Protein AF-A0A8S0YT46-F1 (afdb_monomer_lite)

Secondary structure (DSSP, 8-state):
-HHHHHHHHHHHHGGGS--S-PPPPP-HHHHHHHHHHHHHHHHHHTGGGTT-PPPTT-HHHHHHHHHHHHHHHHHHHHH-SS---HHHHHHHHHHHHHHHHHH-HHHHHHHHHHHHHHHHHHHHHHHHHHHHHHHH---HHHHHHHHHHHHHH-HHHHHHHHHHHHHHHHHHHHHHHHHHHHHHHHHHT-HHHHHHH-HHHHHHHHHHHHHHHHHH-GGGG--

Foldseek 3Di:
DVVVVVVVVVVVVVVPPDPPPDDQFFQLLLLLVLLVVLLVLCVVQQLVCAVNNDDPLALSLLLLLLVQLLQVLLLVLLLDQDPDDLVVSLVVCNVPRNVCSVVCSNVSNVVSVVVNVLLCVLQVVSSVLLVVQCVVPVDSRVSSVVSRVVCVVCVVPHVLSSVLSSLSSQLSVLCVVCSVVSSVCSNVVVSSVCSVVVSVVSVSNSNSSSVSSCSSCVVSNPD

Structure (mmCIF, N/CA/C/O backbone):
data_AF-A0A8S0YT46-F1
#
_entry.id   AF-A0A8S0YT46-F1
#
loop_
_atom_site.group_PDB
_atom_site.id
_atom_site.type_symbol
_atom_site.label_atom_id
_atom_site.label_alt_id
_atom_site.label_comp_id
_atom_site.label_asym_id
_atom_site.label_entity_id
_atom_site.label_seq_id
_atom_site.pdbx_PDB_ins_code
_atom_site.Cartn_x
_atom_site.Cartn_y
_atom_site.Cartn_z
_atom_site.occupancy
_atom_site.B_iso_or_equiv
_atom_site.auth_seq_id
_atom_site.auth_comp_id
_atom_site.auth_asym_id
_atom_site.auth_atom_id
_atom_site.pdbx_PDB_model_num
ATOM 1 N N . MET A 1 1 ? 31.997 -13.126 -30.511 1.00 48.00 1 MET A N 1
ATOM 2 C CA . MET A 1 1 ? 32.376 -12.543 -29.201 1.00 48.00 1 MET A CA 1
ATOM 3 C C . MET A 1 1 ? 32.977 -11.144 -29.315 1.00 48.00 1 MET A C 1
ATOM 5 O O . MET A 1 1 ? 32.482 -10.256 -28.642 1.00 48.00 1 MET A O 1
ATOM 9 N N . ILE A 1 2 ? 33.958 -10.904 -30.194 1.00 44.91 2 ILE A N 1
ATOM 10 C CA . ILE A 1 2 ? 34.603 -9.581 -30.362 1.00 44.91 2 ILE A CA 1
ATOM 11 C C . ILE A 1 2 ? 33.617 -8.489 -30.844 1.00 44.91 2 ILE A C 1
ATOM 13 O O . ILE A 1 2 ? 33.681 -7.354 -30.387 1.00 44.91 2 ILE A O 1
ATOM 17 N N . LEU A 1 3 ? 32.630 -8.850 -31.673 1.00 35.16 3 LEU A N 1
ATOM 18 C CA . LEU A 1 3 ? 31.614 -7.918 -32.189 1.00 35.16 3 LEU A CA 1
ATOM 19 C C . LEU A 1 3 ? 30.642 -7.383 -31.109 1.00 35.16 3 LEU A C 1
ATOM 21 O O . LEU A 1 3 ? 30.199 -6.244 -31.192 1.00 35.16 3 LEU A O 1
ATOM 25 N N . LEU A 1 4 ? 30.342 -8.185 -30.077 1.00 43.22 4 LEU A N 1
ATOM 26 C CA . LEU A 1 4 ? 29.455 -7.806 -28.961 1.00 43.22 4 LEU A CA 1
ATOM 27 C C . LEU A 1 4 ? 30.142 -6.840 -27.983 1.00 43.22 4 LEU A C 1
ATOM 29 O O . LEU A 1 4 ? 29.508 -5.923 -27.472 1.00 43.22 4 LEU A O 1
ATOM 33 N N . LEU A 1 5 ? 31.453 -7.001 -27.785 1.00 41.44 5 LEU A N 1
ATOM 34 C CA . LEU A 1 5 ? 32.278 -6.081 -26.995 1.00 41.44 5 LEU A CA 1
ATOM 35 C C . LEU A 1 5 ? 32.447 -4.719 -27.689 1.00 41.44 5 LEU A C 1
ATOM 37 O O . LEU A 1 5 ? 32.401 -3.688 -27.027 1.00 41.44 5 LEU A O 1
ATOM 41 N N . LEU A 1 6 ? 32.566 -4.696 -29.019 1.00 38.50 6 LEU A N 1
ATOM 42 C CA . LEU A 1 6 ? 32.641 -3.453 -29.801 1.00 38.50 6 LEU A CA 1
ATOM 43 C C . LEU A 1 6 ? 31.322 -2.659 -29.805 1.00 38.50 6 LEU A C 1
ATOM 45 O O . LEU A 1 6 ? 31.350 -1.429 -29.765 1.00 38.50 6 LEU A O 1
ATOM 49 N N . LEU A 1 7 ? 30.173 -3.342 -29.779 1.00 45.59 7 LEU A N 1
ATOM 50 C CA . LEU A 1 7 ? 28.857 -2.713 -29.599 1.00 45.59 7 LEU A CA 1
ATOM 51 C C . LEU A 1 7 ? 28.685 -2.119 -28.190 1.00 45.59 7 LEU A C 1
ATOM 53 O O . LEU A 1 7 ? 28.192 -1.003 -28.056 1.00 45.59 7 LEU A O 1
ATOM 57 N N . ALA A 1 8 ? 29.164 -2.807 -27.148 1.00 50.47 8 ALA A N 1
ATOM 58 C CA . ALA A 1 8 ? 29.135 -2.287 -25.779 1.00 50.47 8 ALA A CA 1
ATOM 59 C C . ALA A 1 8 ? 30.025 -1.039 -25.599 1.00 50.47 8 ALA A C 1
ATOM 61 O O . ALA A 1 8 ? 29.621 -0.077 -24.951 1.00 50.47 8 ALA A O 1
ATOM 62 N N . VAL A 1 9 ? 31.210 -1.010 -26.223 1.00 50.75 9 VAL A N 1
ATOM 63 C CA . VAL A 1 9 ? 32.144 0.129 -26.130 1.00 50.75 9 VAL A CA 1
ATOM 64 C C . VAL A 1 9 ? 31.661 1.345 -26.932 1.00 50.75 9 VAL A C 1
ATOM 66 O O . VAL A 1 9 ? 31.846 2.479 -26.497 1.00 50.75 9 VAL A O 1
ATOM 69 N N . THR A 1 10 ? 30.992 1.143 -28.070 1.00 50.84 10 THR A N 1
ATOM 70 C CA . THR A 1 10 ? 30.434 2.254 -28.868 1.00 50.84 10 THR A CA 1
ATOM 71 C C . THR A 1 10 ? 29.167 2.858 -28.251 1.00 50.84 10 THR A C 1
ATOM 73 O O . THR A 1 10 ? 28.975 4.071 -28.346 1.00 50.84 10 THR A O 1
ATOM 76 N N . LEU A 1 11 ? 28.357 2.063 -27.538 1.00 49.75 11 LEU A N 1
ATOM 77 C CA . LEU A 1 11 ? 27.256 2.569 -26.704 1.00 49.75 11 LEU A CA 1
ATOM 78 C C . LEU A 1 11 ? 27.765 3.416 -25.523 1.00 49.75 11 LEU A C 1
ATOM 80 O O . LEU A 1 11 ? 27.167 4.443 -25.212 1.00 49.75 11 LEU A O 1
ATOM 84 N N . LEU A 1 12 ? 28.900 3.043 -24.919 1.00 50.12 12 LEU A N 1
ATOM 85 C CA . LEU A 1 12 ? 29.535 3.803 -23.832 1.00 50.12 12 LEU A CA 1
ATOM 86 C C . LEU A 1 12 ? 30.221 5.095 -24.315 1.00 50.12 12 LEU A C 1
ATOM 88 O O . LEU A 1 12 ? 30.178 6.108 -23.621 1.00 50.12 12 LEU A O 1
ATOM 92 N N . ALA A 1 13 ? 30.824 5.100 -25.509 1.00 47.41 13 ALA A N 1
ATOM 93 C CA . ALA A 1 13 ? 31.531 6.273 -26.038 1.00 47.41 13 ALA A CA 1
ATOM 94 C C . ALA A 1 13 ? 30.578 7.414 -26.453 1.00 47.41 13 ALA A C 1
ATOM 96 O O . ALA A 1 13 ? 30.862 8.586 -26.193 1.00 47.41 13 ALA A O 1
ATOM 97 N N . ASN A 1 14 ? 29.408 7.084 -27.010 1.00 44.72 14 ASN A N 1
ATOM 98 C CA . ASN A 1 14 ? 28.396 8.077 -27.394 1.00 44.72 14 ASN A CA 1
ATOM 99 C C . ASN A 1 14 ? 27.624 8.679 -26.202 1.00 44.72 14 ASN A C 1
ATOM 101 O O . ASN A 1 14 ? 26.894 9.649 -26.384 1.00 44.72 14 ASN A O 1
ATOM 105 N N . ALA A 1 15 ? 27.815 8.169 -24.979 1.00 45.88 15 ALA A N 1
ATOM 106 C CA . ALA A 1 15 ? 27.210 8.729 -23.768 1.00 45.88 15 ALA A CA 1
ATOM 107 C C . ALA A 1 15 ? 27.922 10.000 -23.249 1.00 45.88 15 ALA A C 1
ATOM 109 O O . ALA A 1 15 ? 27.411 10.676 -22.359 1.00 45.88 15 ALA A O 1
ATOM 110 N N . SER A 1 16 ? 29.094 10.351 -23.798 1.00 45.38 16 SER A N 1
ATOM 111 C CA . SER A 1 16 ? 29.938 11.450 -23.292 1.00 45.38 16 SER A CA 1
ATOM 112 C C . SER A 1 16 ? 29.801 12.790 -24.033 1.00 45.38 16 SER A C 1
ATOM 114 O O . SER A 1 16 ? 30.351 13.794 -23.584 1.00 45.38 16 SER A O 1
ATOM 116 N N . ALA A 1 17 ? 29.021 12.854 -25.116 1.00 41.88 17 ALA A N 1
ATOM 117 C CA . ALA A 1 17 ? 28.774 14.081 -25.880 1.00 41.88 17 ALA A CA 1
ATOM 118 C C . ALA A 1 17 ? 27.276 14.424 -25.899 1.00 41.88 17 ALA A C 1
ATOM 120 O O . ALA A 1 17 ? 26.633 14.445 -26.942 1.00 41.88 17 ALA A O 1
ATOM 121 N N . GLY A 1 18 ? 26.702 14.656 -24.718 1.00 39.19 18 GLY A N 1
ATOM 122 C CA . GLY A 1 18 ? 25.284 14.990 -24.599 1.00 39.19 18 GLY A CA 1
ATOM 123 C C . GLY A 1 18 ? 24.775 14.959 -23.167 1.00 39.19 18 GLY A C 1
ATOM 124 O O . GLY A 1 18 ? 23.771 14.313 -22.890 1.00 39.19 18 GLY A O 1
ATOM 125 N N . VAL A 1 19 ? 25.445 15.657 -22.245 1.00 41.50 19 VAL A N 1
ATOM 126 C CA . VAL A 1 19 ? 24.927 15.869 -20.881 1.00 41.50 19 VAL A CA 1
ATOM 127 C C . VAL A 1 19 ? 23.815 16.928 -20.921 1.00 41.50 19 VAL A C 1
ATOM 129 O O . VAL A 1 19 ? 23.888 17.993 -20.316 1.00 41.50 19 VAL A O 1
ATOM 132 N N . THR A 1 20 ? 22.739 16.640 -21.648 1.00 41.53 20 THR A N 1
ATOM 133 C CA . THR A 1 20 ? 21.407 16.974 -21.143 1.00 41.53 20 THR A CA 1
ATOM 134 C C . THR A 1 20 ? 21.232 16.142 -19.884 1.00 41.53 20 THR A C 1
ATOM 136 O O . THR A 1 20 ? 21.492 14.945 -19.930 1.00 41.53 20 THR A O 1
ATOM 139 N N . ARG A 1 21 ? 20.856 16.760 -18.756 1.00 39.41 21 ARG A N 1
ATOM 140 C CA . ARG A 1 21 ? 20.549 16.055 -17.501 1.00 39.41 21 ARG A CA 1
ATOM 141 C C . ARG A 1 21 ? 19.605 14.888 -17.812 1.00 39.41 21 ARG A C 1
ATOM 143 O O . ARG A 1 21 ? 18.407 15.108 -17.973 1.00 39.41 21 ARG A O 1
ATOM 150 N N . LEU A 1 22 ? 20.150 13.679 -17.949 1.00 47.47 22 LEU A N 1
ATOM 151 C CA . LEU A 1 22 ? 19.366 12.463 -18.085 1.00 47.47 22 LEU A CA 1
ATOM 152 C C . LEU A 1 22 ? 18.529 12.397 -16.815 1.00 47.47 22 LEU A C 1
ATOM 154 O O . LEU A 1 22 ? 19.061 12.417 -15.704 1.00 47.47 22 LEU A O 1
ATOM 158 N N . LYS A 1 23 ? 17.209 12.467 -16.984 1.00 61.53 23 LYS A N 1
ATOM 159 C CA . LYS A 1 23 ? 16.263 12.290 -15.889 1.00 61.53 23 LYS A CA 1
ATOM 160 C C . LYS A 1 23 ? 16.645 10.983 -15.196 1.00 61.53 23 LYS A C 1
ATOM 162 O O . LYS A 1 23 ? 16.709 9.959 -15.869 1.00 61.53 23 LYS A O 1
ATOM 167 N N . ALA A 1 24 ? 16.945 11.039 -13.898 1.00 78.38 24 ALA A N 1
ATOM 168 C CA . ALA A 1 24 ? 17.271 9.838 -13.140 1.00 78.38 24 ALA A CA 1
ATOM 169 C C . ALA A 1 24 ? 16.154 8.802 -13.336 1.00 78.38 24 ALA A C 1
ATOM 171 O O . ALA A 1 24 ? 14.970 9.164 -13.293 1.00 78.38 24 ALA A O 1
ATOM 172 N N . ALA A 1 25 ? 16.539 7.549 -13.592 1.00 87.69 25 ALA A N 1
ATOM 173 C CA . ALA A 1 25 ? 15.591 6.458 -13.762 1.00 87.69 25 ALA A CA 1
ATOM 174 C C . ALA A 1 25 ? 14.670 6.365 -12.529 1.00 87.69 25 ALA A C 1
ATOM 176 O O . ALA A 1 25 ? 15.129 6.591 -11.402 1.00 87.69 25 ALA A O 1
ATOM 177 N N . PRO A 1 26 ? 13.376 6.048 -12.702 1.00 93.56 26 PRO A N 1
ATOM 178 C CA . PRO A 1 26 ? 12.493 5.799 -11.572 1.00 93.56 26 PRO A CA 1
ATOM 179 C C . PRO A 1 26 ? 13.024 4.675 -10.671 1.00 93.56 26 PRO A C 1
ATOM 181 O O . PRO A 1 26 ? 13.615 3.704 -11.141 1.00 93.56 26 PRO A O 1
ATOM 184 N N . SER A 1 27 ? 12.779 4.779 -9.365 1.00 95.44 27 SER A N 1
ATOM 185 C CA . SER A 1 27 ? 13.260 3.813 -8.368 1.00 95.44 27 SER A CA 1
ATOM 186 C C . SER A 1 27 ? 12.388 2.548 -8.311 1.00 95.44 27 SER A C 1
ATOM 188 O O . SER A 1 27 ? 11.765 2.259 -7.289 1.00 95.44 27 SER A O 1
ATOM 190 N N . TYR A 1 28 ? 12.331 1.782 -9.403 1.00 97.50 28 TYR A N 1
ATOM 191 C CA . TYR A 1 28 ? 11.548 0.545 -9.523 1.00 97.50 28 TYR A CA 1
ATOM 192 C C . TYR A 1 28 ? 11.882 -0.485 -8.437 1.00 97.50 28 TYR A C 1
ATOM 194 O O . TYR A 1 28 ? 10.974 -1.054 -7.829 1.00 97.50 28 TYR A O 1
ATOM 202 N N . VAL A 1 29 ? 13.172 -0.706 -8.160 1.00 97.75 29 VAL A N 1
ATOM 203 C CA . VAL A 1 29 ? 13.616 -1.684 -7.152 1.00 97.75 29 VAL A CA 1
ATOM 204 C C . VAL A 1 29 ? 13.143 -1.289 -5.752 1.00 97.75 29 VAL A C 1
ATOM 206 O O . VAL A 1 29 ? 12.615 -2.125 -5.018 1.00 97.75 29 VAL A O 1
ATOM 209 N N . GLN A 1 30 ? 13.269 -0.007 -5.394 1.00 97.56 30 GLN A N 1
ATOM 210 C CA . GLN A 1 30 ? 12.774 0.501 -4.115 1.00 97.56 30 GLN A CA 1
ATOM 211 C C . GLN A 1 30 ? 11.249 0.391 -4.038 1.00 97.56 30 GLN A C 1
ATOM 213 O O . GLN A 1 30 ? 10.735 -0.136 -3.059 1.00 97.56 30 GLN A O 1
ATOM 218 N N . ALA A 1 31 ? 10.523 0.807 -5.079 1.00 97.81 31 ALA A N 1
ATOM 219 C CA . ALA A 1 31 ? 9.066 0.708 -5.118 1.00 97.81 31 ALA A CA 1
ATOM 220 C C . ALA A 1 31 ? 8.579 -0.737 -4.913 1.00 97.81 31 ALA A C 1
ATOM 222 O O . ALA A 1 31 ? 7.649 -0.979 -4.139 1.00 97.81 31 ALA A O 1
ATOM 223 N N . HIS A 1 32 ? 9.241 -1.708 -5.550 1.00 97.94 32 HIS A N 1
ATOM 224 C CA . HIS A 1 32 ? 8.958 -3.127 -5.353 1.00 97.94 32 HIS A CA 1
ATOM 225 C C . HIS A 1 32 ? 9.242 -3.589 -3.919 1.00 97.94 32 HIS A C 1
ATOM 227 O O . HIS A 1 32 ? 8.397 -4.250 -3.316 1.00 97.94 32 HIS A O 1
ATOM 233 N N . ARG A 1 33 ? 10.396 -3.210 -3.357 1.00 98.00 33 ARG A N 1
ATOM 234 C CA . ARG A 1 33 ? 10.790 -3.550 -1.983 1.00 98.00 33 ARG A CA 1
ATOM 235 C C . ARG A 1 33 ? 9.806 -2.996 -0.955 1.00 98.00 33 ARG A C 1
ATOM 237 O O . ARG A 1 33 ? 9.343 -3.743 -0.102 1.00 98.00 33 ARG A O 1
ATOM 244 N N . GLU A 1 34 ? 9.452 -1.719 -1.060 1.00 98.19 34 GLU A N 1
ATOM 245 C CA . GLU A 1 34 ? 8.521 -1.074 -0.131 1.00 98.19 34 GLU A CA 1
ATOM 246 C C . GLU A 1 34 ? 7.125 -1.686 -0.225 1.00 98.19 34 GLU A C 1
ATOM 248 O O . GLU A 1 34 ? 6.523 -1.993 0.802 1.00 98.19 34 GLU A O 1
ATOM 253 N N . THR A 1 35 ? 6.652 -1.962 -1.446 1.00 97.69 35 THR A N 1
ATOM 254 C CA . THR A 1 35 ? 5.380 -2.664 -1.661 1.00 97.69 35 THR A CA 1
ATOM 255 C C . THR A 1 35 ? 5.387 -4.036 -0.990 1.00 97.69 35 THR A C 1
ATOM 257 O O . THR A 1 35 ? 4.437 -4.379 -0.290 1.00 97.69 35 THR A O 1
ATOM 260 N N . LYS A 1 36 ? 6.466 -4.811 -1.160 1.00 97.69 36 LYS A N 1
ATOM 261 C CA . LYS A 1 36 ? 6.608 -6.128 -0.533 1.00 97.69 36 LYS A CA 1
ATOM 262 C C . LYS A 1 36 ? 6.591 -6.031 0.995 1.00 97.69 36 LYS A C 1
ATOM 264 O O . LYS A 1 36 ? 5.833 -6.754 1.630 1.00 97.69 36 LYS A O 1
ATOM 269 N N . ASN A 1 37 ? 7.350 -5.098 1.568 1.00 98.06 37 ASN A N 1
ATOM 270 C CA . ASN A 1 37 ? 7.373 -4.867 3.013 1.00 98.06 37 ASN A CA 1
ATOM 271 C C . ASN A 1 37 ? 5.978 -4.518 3.555 1.00 98.06 37 ASN A C 1
ATOM 273 O O . ASN A 1 37 ? 5.579 -5.015 4.604 1.00 98.06 37 ASN A O 1
ATOM 277 N N . THR A 1 38 ? 5.212 -3.682 2.846 1.00 97.56 38 THR A N 1
ATOM 278 C CA . THR A 1 38 ? 3.838 -3.358 3.251 1.00 97.56 38 THR A CA 1
ATOM 279 C C . THR A 1 38 ? 2.924 -4.581 3.175 1.00 97.56 38 THR A C 1
ATOM 281 O O . THR A 1 38 ? 2.122 -4.777 4.082 1.00 97.56 38 THR A O 1
ATOM 284 N N . VAL A 1 39 ? 3.054 -5.432 2.150 1.00 97.44 39 VAL A N 1
ATOM 285 C CA . VAL A 1 39 ? 2.299 -6.697 2.073 1.00 97.44 39 VAL A CA 1
ATOM 286 C C . VAL A 1 39 ? 2.614 -7.597 3.266 1.00 97.44 39 VAL A C 1
ATOM 288 O O . VAL A 1 39 ? 1.681 -8.061 3.911 1.00 97.44 39 VAL A O 1
ATOM 291 N N . GLU A 1 40 ? 3.889 -7.772 3.617 1.00 97.75 40 GLU A N 1
ATOM 292 C CA . GLU A 1 40 ? 4.308 -8.573 4.779 1.00 97.75 40 GLU A CA 1
ATOM 293 C C . GLU A 1 40 ? 3.715 -8.018 6.093 1.00 97.75 40 GLU A C 1
ATOM 295 O O . GLU A 1 40 ? 3.213 -8.772 6.926 1.00 97.75 40 GLU A O 1
ATOM 300 N N . ILE A 1 41 ? 3.674 -6.689 6.255 1.00 96.75 41 ILE A N 1
ATOM 301 C CA . ILE A 1 41 ? 3.042 -6.037 7.415 1.00 96.75 41 ILE A CA 1
ATOM 302 C C . ILE A 1 41 ? 1.530 -6.306 7.457 1.00 96.75 41 ILE A C 1
ATOM 304 O O . ILE A 1 41 ? 0.983 -6.586 8.529 1.00 96.75 41 ILE A O 1
ATOM 308 N N . LEU A 1 42 ? 0.842 -6.215 6.314 1.00 97.31 42 LEU A N 1
ATOM 309 C CA . LEU A 1 42 ? -0.589 -6.513 6.219 1.00 97.31 42 LEU A CA 1
ATOM 310 C C . LEU A 1 42 ? -0.866 -7.998 6.479 1.00 97.31 42 LEU A C 1
ATOM 312 O O . LEU A 1 42 ? -1.864 -8.318 7.122 1.00 97.31 42 LEU A O 1
ATOM 316 N N . GLU A 1 43 ? 0.003 -8.898 6.021 1.00 97.31 43 GLU A N 1
ATOM 317 C CA . GLU A 1 43 ? -0.089 -10.335 6.285 1.00 97.31 43 GLU A CA 1
ATOM 318 C C . GLU A 1 43 ? -0.014 -10.638 7.780 1.00 97.31 43 GLU A C 1
ATOM 320 O O . GLU A 1 43 ? -0.887 -11.319 8.320 1.00 97.31 43 GLU A O 1
ATOM 325 N N . GLU A 1 44 ? 0.978 -10.069 8.461 1.00 96.62 44 GLU A N 1
ATOM 326 C CA . GLU A 1 44 ? 1.182 -10.256 9.895 1.00 96.62 44 GLU A CA 1
ATOM 327 C C . GLU A 1 44 ? 0.020 -9.684 10.722 1.00 96.62 44 GLU A C 1
ATOM 329 O O . GLU A 1 44 ? -0.511 -10.357 11.611 1.00 96.62 44 GLU A O 1
ATOM 334 N N . ASN A 1 45 ? -0.404 -8.453 10.424 1.00 96.25 45 ASN A N 1
ATOM 335 C CA . ASN A 1 45 ? -1.276 -7.691 11.322 1.00 96.25 45 ASN A CA 1
ATOM 336 C C . ASN A 1 45 ? -2.762 -7.748 10.953 1.00 96.25 45 ASN A C 1
ATOM 338 O O . ASN A 1 45 ? -3.599 -7.517 11.820 1.00 96.25 45 ASN A O 1
ATOM 342 N N . ILE A 1 46 ? -3.106 -8.046 9.697 1.00 96.88 46 ILE A N 1
ATOM 343 C CA . ILE A 1 46 ? -4.496 -8.041 9.221 1.00 96.88 46 ILE A CA 1
ATOM 344 C C . ILE A 1 46 ? -4.885 -9.400 8.655 1.00 96.88 46 ILE A C 1
ATOM 346 O O . ILE A 1 46 ? -5.819 -10.020 9.157 1.00 96.88 46 ILE A O 1
ATOM 350 N N . LEU A 1 47 ? -4.179 -9.897 7.636 1.00 97.31 47 LEU A N 1
ATOM 351 C CA . LEU A 1 47 ? -4.580 -11.129 6.947 1.00 97.31 47 LEU A CA 1
ATOM 352 C C . LEU A 1 47 ? -4.430 -12.374 7.830 1.00 97.31 47 LEU A C 1
ATOM 354 O O . LEU A 1 47 ? -5.140 -13.352 7.616 1.00 97.31 47 LEU A O 1
ATOM 358 N N . SER A 1 48 ? -3.596 -12.324 8.873 1.00 97.12 48 SER A N 1
ATOM 359 C CA . SER A 1 48 ? -3.511 -13.369 9.902 1.00 97.12 48 SER A CA 1
ATOM 360 C C . SER A 1 48 ? -4.805 -13.569 10.707 1.00 97.12 48 SER A C 1
ATOM 362 O O . SER A 1 48 ? -4.915 -14.551 11.441 1.00 97.12 48 SER A O 1
ATOM 364 N N . MET A 1 49 ? -5.778 -12.655 10.597 1.00 97.19 49 MET A N 1
ATOM 365 C CA . MET A 1 49 ? -7.105 -12.778 11.212 1.00 97.19 49 MET A CA 1
ATOM 366 C C . MET A 1 49 ? -8.133 -13.487 10.312 1.00 97.19 49 MET A C 1
ATOM 368 O O . MET A 1 49 ? -9.257 -13.715 10.756 1.00 97.19 49 MET A O 1
ATOM 372 N N . ASP A 1 50 ? -7.798 -13.821 9.059 1.00 96.88 50 ASP A N 1
ATOM 373 C CA . ASP A 1 50 ? -8.751 -14.397 8.099 1.00 96.88 50 ASP A CA 1
ATOM 374 C C . ASP A 1 50 ? -9.370 -15.707 8.611 1.00 96.88 50 ASP A C 1
ATOM 376 O O . ASP A 1 50 ? -8.670 -16.665 8.945 1.00 96.88 50 ASP A O 1
ATOM 380 N N . GLY A 1 51 ? -10.702 -15.736 8.713 1.00 93.00 51 GLY A N 1
ATOM 381 C CA . GLY A 1 51 ? -11.460 -16.869 9.251 1.00 93.00 51 GLY A CA 1
ATOM 382 C C . GLY A 1 51 ? -11.382 -17.036 10.774 1.00 93.00 51 GLY A C 1
ATOM 383 O O . GLY A 1 51 ? -12.092 -17.878 11.327 1.00 93.00 51 GLY A O 1
ATOM 384 N N . HIS A 1 52 ? -10.570 -16.237 11.472 1.00 95.31 52 HIS A N 1
ATOM 385 C CA . HIS A 1 52 ? -10.444 -16.273 12.925 1.00 95.31 52 HIS A CA 1
ATOM 386 C C . HIS A 1 52 ? -10.199 -14.876 13.505 1.00 95.31 52 HIS A C 1
ATOM 388 O O . HIS A 1 52 ? -9.089 -14.516 13.904 1.00 95.31 52 HIS A O 1
ATOM 394 N N . ILE A 1 53 ? -11.274 -14.088 13.569 1.00 96.44 53 ILE A N 1
ATOM 395 C CA . ILE A 1 53 ? -11.242 -12.751 14.160 1.00 96.44 53 ILE A CA 1
ATOM 396 C C . ILE A 1 53 ? -10.927 -12.850 15.663 1.00 96.44 53 ILE A C 1
ATOM 398 O O . ILE A 1 53 ? -11.686 -13.483 16.403 1.00 96.44 53 ILE A O 1
ATOM 402 N N . PRO A 1 54 ? -9.846 -12.208 16.138 1.00 95.00 54 PRO A N 1
ATOM 403 C CA . PRO A 1 54 ? -9.453 -12.272 17.537 1.00 95.00 54 PRO A CA 1
ATOM 404 C C . PRO A 1 54 ? -10.367 -11.428 18.455 1.00 95.00 54 PRO A C 1
ATOM 406 O O . PRO A 1 54 ? -11.200 -10.638 17.985 1.00 95.00 54 PRO A O 1
ATOM 409 N N . PRO A 1 55 ? -10.247 -11.579 19.788 1.00 94.12 55 PRO A N 1
ATOM 410 C CA . PRO A 1 55 ? -10.995 -10.762 20.745 1.00 94.12 55 PRO A CA 1
ATOM 411 C C . PRO A 1 55 ? -10.651 -9.265 20.641 1.00 94.12 55 PRO A C 1
ATOM 413 O O . PRO A 1 55 ? -9.644 -8.875 20.058 1.00 94.12 55 PRO A O 1
ATOM 416 N N . LEU A 1 56 ? -11.500 -8.408 21.226 1.00 90.00 56 LEU A N 1
ATOM 417 C CA . LEU A 1 56 ? -11.358 -6.939 21.185 1.00 90.00 56 LEU A CA 1
ATOM 418 C C . LEU A 1 56 ? -10.037 -6.419 21.770 1.00 90.00 56 LEU A C 1
ATOM 420 O O . LEU A 1 56 ? -9.608 -5.326 21.426 1.00 90.00 56 LEU A O 1
ATOM 424 N N . ASN A 1 57 ? -9.397 -7.198 22.639 1.00 91.12 57 ASN A N 1
ATOM 425 C CA . ASN A 1 57 ? -8.124 -6.867 23.266 1.00 91.12 57 ASN A CA 1
ATOM 426 C C . ASN A 1 57 ? -6.904 -7.439 22.508 1.00 91.12 57 ASN A C 1
ATOM 428 O O . ASN A 1 57 ? -5.820 -7.549 23.078 1.00 91.12 57 ASN A O 1
ATOM 432 N N . ASP A 1 58 ? -7.058 -7.830 21.246 1.00 95.81 58 ASP A N 1
ATOM 433 C CA . ASP A 1 58 ? -5.935 -8.191 20.382 1.00 95.81 58 ASP A CA 1
ATOM 434 C C . ASP A 1 58 ? -5.474 -6.960 19.591 1.00 95.81 58 ASP A C 1
ATOM 436 O O . ASP A 1 58 ? -6.277 -6.275 18.951 1.00 95.81 58 ASP A O 1
ATOM 440 N N . SER A 1 59 ? -4.168 -6.681 19.613 1.00 96.56 59 SER A N 1
ATOM 441 C CA . SER A 1 59 ? -3.585 -5.517 18.939 1.00 96.56 59 SER A CA 1
ATOM 442 C C . SER A 1 59 ? -3.848 -5.506 17.435 1.00 96.56 59 SER A C 1
ATOM 444 O O . SER A 1 59 ? -3.911 -4.435 16.840 1.00 96.56 59 SER A O 1
ATOM 446 N N . ARG A 1 60 ? -4.054 -6.669 16.806 1.00 96.44 60 ARG A N 1
ATOM 447 C CA . ARG A 1 60 ? -4.366 -6.765 15.373 1.00 96.44 60 ARG A CA 1
ATOM 448 C C . ARG A 1 60 ? -5.681 -6.081 15.008 1.00 96.44 60 ARG A C 1
ATOM 450 O O . ARG A 1 60 ? -5.787 -5.541 13.913 1.00 96.44 60 ARG A O 1
ATOM 457 N N . ARG A 1 61 ? -6.657 -6.016 15.924 1.00 94.81 61 ARG A N 1
ATOM 458 C CA . ARG A 1 61 ? -7.903 -5.261 15.690 1.00 94.81 61 ARG A CA 1
ATOM 459 C C . ARG A 1 61 ? -7.659 -3.760 15.680 1.00 94.81 61 ARG A C 1
ATOM 461 O O . ARG A 1 61 ? -8.055 -3.091 14.736 1.00 94.81 61 ARG A O 1
ATOM 468 N N . SER A 1 62 ? -6.913 -3.277 16.667 1.00 95.38 62 SER A N 1
ATOM 469 C CA . SER A 1 62 ? -6.493 -1.876 16.757 1.00 95.38 62 SER A CA 1
ATOM 470 C C . SER A 1 62 ? -5.652 -1.460 15.538 1.00 95.38 62 SER A C 1
ATOM 472 O O . SER A 1 62 ? -5.842 -0.388 14.967 1.00 95.38 62 SER A O 1
ATOM 474 N N . TYR A 1 63 ? -4.778 -2.350 15.054 1.00 96.31 63 TYR A N 1
ATOM 475 C CA . TYR A 1 63 ? -4.031 -2.137 13.813 1.00 96.31 63 TYR A CA 1
ATOM 476 C C . TYR A 1 63 ? -4.961 -2.075 12.590 1.00 96.31 63 TYR A C 1
ATOM 478 O O . TYR A 1 63 ? -4.857 -1.162 11.771 1.00 96.31 63 TYR A O 1
ATOM 486 N N . ALA A 1 64 ? -5.903 -3.017 12.487 1.00 95.38 64 ALA A N 1
ATOM 487 C CA . ALA A 1 64 ? -6.882 -3.063 11.408 1.00 95.38 64 ALA A CA 1
ATOM 488 C C . ALA A 1 64 ? -7.774 -1.812 11.362 1.00 95.38 64 ALA A C 1
ATOM 490 O O . ALA A 1 64 ? -8.110 -1.372 10.269 1.00 95.38 64 ALA A O 1
ATOM 491 N N . GLU A 1 65 ? -8.105 -1.200 12.501 1.00 95.12 65 GLU A N 1
ATOM 492 C CA . GLU A 1 65 ? -8.837 0.074 12.559 1.00 95.12 65 GLU A CA 1
ATOM 493 C C . GLU A 1 65 ? -8.068 1.214 11.886 1.00 95.12 65 GLU A C 1
ATOM 495 O O . GLU A 1 65 ? -8.617 1.900 11.024 1.00 95.12 65 GLU A O 1
ATOM 500 N N . ILE A 1 66 ? -6.783 1.379 12.220 1.00 95.31 66 ILE A N 1
ATOM 501 C CA . ILE A 1 66 ? -5.923 2.410 11.616 1.00 95.31 66 ILE A CA 1
ATOM 502 C C . ILE A 1 66 ? -5.855 2.202 10.104 1.00 95.31 66 ILE A C 1
ATOM 504 O O . ILE A 1 66 ? -6.089 3.124 9.320 1.00 95.31 66 ILE A O 1
ATOM 508 N N . THR A 1 67 ? -5.559 0.973 9.687 1.00 95.00 67 THR A N 1
ATOM 509 C CA . THR A 1 67 ? -5.418 0.632 8.275 1.00 95.00 67 THR A CA 1
ATOM 510 C C . THR A 1 67 ? -6.736 0.777 7.513 1.00 95.00 67 THR A C 1
ATOM 512 O O . THR A 1 67 ? -6.729 1.255 6.380 1.00 95.00 67 THR A O 1
ATOM 515 N N . HIS A 1 68 ? -7.869 0.413 8.119 1.00 94.88 68 HIS A N 1
ATOM 516 C CA . HIS A 1 68 ? -9.184 0.571 7.506 1.00 94.88 68 HIS A CA 1
ATOM 517 C C . HIS A 1 68 ? -9.515 2.039 7.260 1.00 94.88 68 HIS A C 1
ATOM 519 O O . HIS A 1 68 ? -9.868 2.379 6.137 1.00 94.88 68 HIS A O 1
ATOM 525 N N . VAL A 1 69 ? -9.322 2.913 8.253 1.00 94.56 69 VAL A N 1
ATOM 526 C CA . VAL A 1 69 ? -9.573 4.354 8.097 1.00 94.56 69 VAL A CA 1
ATOM 527 C C . VAL A 1 69 ? -8.719 4.948 6.978 1.00 94.56 69 VAL A C 1
ATOM 529 O O . VAL A 1 69 ? -9.234 5.679 6.136 1.00 94.56 69 VAL A O 1
ATOM 532 N N . ILE A 1 70 ? -7.431 4.591 6.912 1.00 94.88 70 ILE A N 1
ATOM 533 C CA . ILE A 1 70 ? -6.553 5.032 5.819 1.00 94.88 70 ILE A CA 1
ATOM 534 C C . ILE A 1 70 ? -7.123 4.602 4.462 1.00 94.88 70 ILE A C 1
ATOM 536 O O . ILE A 1 70 ? -7.209 5.415 3.540 1.00 94.88 70 ILE A O 1
ATOM 540 N N . PHE A 1 71 ? -7.497 3.327 4.323 1.00 93.06 71 PHE A N 1
ATOM 541 C CA . PHE A 1 71 ? -7.971 2.793 3.050 1.00 93.06 71 PHE A CA 1
ATOM 542 C C . PHE A 1 71 ? -9.336 3.326 2.639 1.00 93.06 71 PHE A C 1
ATOM 544 O O . PHE A 1 71 ? -9.528 3.590 1.453 1.00 93.06 71 PHE A O 1
ATOM 551 N N . ASP A 1 72 ? -10.272 3.465 3.571 1.00 92.69 72 ASP A N 1
ATOM 552 C CA . ASP A 1 72 ? -11.643 3.840 3.246 1.00 92.69 72 ASP A CA 1
ATOM 553 C C . ASP A 1 72 ? -11.723 5.309 2.818 1.00 92.69 72 ASP A C 1
ATOM 555 O O . ASP A 1 72 ? -12.247 5.611 1.741 1.00 92.69 72 ASP A O 1
ATOM 559 N N . ILE A 1 73 ? -11.033 6.195 3.548 1.00 92.75 73 ILE A N 1
ATOM 560 C CA . ILE A 1 73 ? -10.891 7.606 3.170 1.00 92.75 73 ILE A CA 1
ATOM 561 C C . ILE A 1 73 ? -10.168 7.727 1.825 1.00 92.75 73 ILE A C 1
ATOM 563 O O . ILE A 1 73 ? -10.651 8.411 0.922 1.00 92.75 73 ILE A O 1
ATOM 567 N N . ALA A 1 74 ? -9.046 7.023 1.635 1.00 93.00 74 ALA A N 1
ATOM 568 C CA . ALA A 1 74 ? -8.325 7.053 0.361 1.00 93.00 74 ALA A CA 1
ATOM 569 C C . ALA A 1 74 ? -9.190 6.551 -0.810 1.00 93.00 74 ALA A C 1
ATOM 571 O O . ALA A 1 74 ? -9.134 7.084 -1.919 1.00 93.00 74 ALA A O 1
ATOM 572 N N . ASN A 1 75 ? -10.018 5.532 -0.579 1.00 91.12 75 ASN A N 1
ATOM 573 C CA . ASN A 1 75 ? -10.926 4.977 -1.576 1.00 91.12 75 ASN A CA 1
ATOM 574 C C . ASN A 1 75 ? -12.065 5.941 -1.923 1.00 91.12 75 ASN A C 1
ATOM 576 O O . ASN A 1 75 ? -12.402 6.063 -3.103 1.00 91.12 75 ASN A O 1
ATOM 580 N N . LEU A 1 76 ? -12.624 6.656 -0.947 1.00 90.19 76 LEU A N 1
ATOM 581 C CA . LEU A 1 76 ? -13.599 7.709 -1.211 1.00 90.19 76 LEU A CA 1
ATOM 582 C C . LEU A 1 76 ? -12.979 8.854 -2.017 1.00 90.19 76 LEU A C 1
ATOM 584 O O . LEU A 1 76 ? -13.515 9.243 -3.056 1.00 90.19 76 LEU A O 1
ATOM 588 N N . MET A 1 77 ? -11.817 9.351 -1.588 1.00 90.19 77 MET A N 1
ATOM 589 C CA . MET A 1 77 ? -11.088 10.406 -2.296 1.00 90.19 77 MET A CA 1
ATOM 590 C C . MET A 1 77 ? -10.741 9.994 -3.729 1.00 90.19 77 MET A C 1
ATOM 592 O O . MET A 1 77 ? -10.823 10.805 -4.654 1.00 90.19 77 MET A O 1
ATOM 596 N N . ALA A 1 78 ? -10.398 8.720 -3.937 1.00 89.06 78 ALA A N 1
ATOM 597 C CA . ALA A 1 78 ? -10.068 8.194 -5.254 1.00 89.06 78 ALA A CA 1
ATOM 598 C C . ALA A 1 78 ? -11.278 8.198 -6.196 1.00 89.06 78 ALA A C 1
ATOM 600 O O . ALA A 1 78 ? -11.090 8.415 -7.391 1.00 89.06 78 ALA A O 1
ATOM 601 N N . ARG A 1 79 ? -12.491 7.991 -5.661 1.00 87.88 79 ARG A N 1
ATOM 602 C CA . ARG A 1 79 ? -13.774 8.023 -6.389 1.00 87.88 79 ARG A CA 1
ATOM 603 C C . ARG A 1 79 ? -14.304 9.431 -6.643 1.00 87.88 79 ARG A C 1
ATOM 605 O O . ARG A 1 79 ? -15.209 9.587 -7.459 1.00 87.88 79 ARG A O 1
ATOM 612 N N . SER A 1 80 ? -13.805 10.435 -5.928 1.00 80.62 80 SER A N 1
ATOM 613 C CA . SER A 1 80 ? -14.291 11.800 -6.082 1.00 80.62 80 SER A CA 1
ATOM 614 C C . SER A 1 80 ? -13.737 12.471 -7.337 1.00 80.62 80 SER A C 1
ATOM 616 O O . SER A 1 80 ? -12.540 12.413 -7.624 1.00 80.62 80 SER A O 1
ATOM 618 N N . CYS A 1 81 ? -14.629 13.167 -8.043 1.00 68.75 81 CYS A N 1
ATOM 619 C CA . CYS A 1 81 ? -14.333 13.950 -9.241 1.00 68.75 81 CYS A CA 1
ATOM 620 C C . CYS A 1 81 ? -13.838 15.373 -8.969 1.00 68.75 81 CYS A C 1
ATOM 622 O O . CYS A 1 81 ? -13.466 16.084 -9.900 1.00 68.75 81 CYS A O 1
ATOM 624 N N . VAL A 1 82 ? -13.867 15.816 -7.714 1.00 65.44 82 VAL A N 1
ATOM 625 C CA . VAL A 1 82 ? -13.498 17.179 -7.323 1.00 65.44 82 VAL A CA 1
ATOM 626 C C . VAL A 1 82 ? -12.252 17.118 -6.455 1.00 65.44 82 VAL A C 1
ATOM 628 O O . VAL A 1 82 ? -12.077 16.167 -5.693 1.00 65.44 82 VAL A O 1
ATOM 631 N N . THR A 1 83 ? -11.391 18.134 -6.537 1.00 62.53 83 THR A N 1
ATOM 632 C CA . THR A 1 83 ? -10.337 18.331 -5.536 1.00 62.53 83 THR A CA 1
ATOM 633 C C . THR A 1 83 ? -11.021 18.552 -4.195 1.00 62.53 83 THR A C 1
ATOM 635 O O . THR A 1 83 ? -11.581 19.619 -3.948 1.00 62.53 83 THR A O 1
ATOM 638 N N . LEU A 1 84 ? -11.058 17.511 -3.371 1.00 68.81 84 LEU A N 1
ATOM 639 C CA . LEU A 1 84 ? -11.688 17.571 -2.067 1.00 68.81 84 LEU A CA 1
ATOM 640 C C . LEU A 1 84 ? -10.671 18.039 -1.026 1.00 68.81 84 LEU A C 1
ATOM 642 O O . LEU A 1 84 ? -9.503 17.651 -1.057 1.00 68.81 84 LEU A O 1
ATOM 646 N N . ASP A 1 85 ? -11.148 18.876 -0.114 1.00 83.62 85 ASP A N 1
ATOM 647 C CA . ASP A 1 85 ? -10.411 19.305 1.068 1.00 83.62 85 ASP A CA 1
ATOM 648 C C . ASP A 1 85 ? -10.213 18.099 1.998 1.00 83.62 85 ASP A C 1
ATOM 650 O O . ASP A 1 85 ? -11.190 17.534 2.499 1.00 83.62 85 ASP A O 1
ATOM 654 N N . TYR A 1 86 ? -8.955 17.687 2.180 1.00 88.19 86 TYR A N 1
ATOM 655 C CA . TYR A 1 86 ? -8.592 16.536 3.004 1.00 88.19 86 TYR A CA 1
ATOM 656 C C . TYR A 1 86 ? -9.153 16.656 4.421 1.00 88.19 86 TYR A C 1
ATOM 658 O O . TYR A 1 86 ? -9.752 15.701 4.911 1.00 88.19 86 TYR A O 1
ATOM 666 N N . ASP A 1 87 ? -9.007 17.821 5.057 1.00 88.12 87 ASP A N 1
ATOM 667 C CA . ASP A 1 87 ? -9.417 18.014 6.448 1.00 88.12 87 ASP A CA 1
ATOM 668 C C . ASP A 1 87 ? -10.929 17.836 6.594 1.00 88.12 87 ASP A C 1
ATOM 670 O O . ASP A 1 87 ? -11.403 17.215 7.549 1.00 88.12 87 ASP A O 1
ATOM 674 N N . LYS A 1 88 ? -11.687 18.331 5.609 1.00 87.25 88 LYS A N 1
ATOM 675 C CA . LYS A 1 88 ? -13.140 18.178 5.570 1.00 87.25 88 LYS A CA 1
ATOM 676 C C . LYS A 1 88 ? -13.546 16.711 5.429 1.00 87.25 88 LYS A C 1
ATOM 678 O O . LYS A 1 88 ? -14.323 16.224 6.245 1.00 87.25 88 LYS A O 1
ATOM 683 N N . ILE A 1 89 ? -13.014 16.012 4.423 1.00 88.00 89 ILE A N 1
ATOM 684 C CA . ILE A 1 89 ? -13.340 14.595 4.197 1.00 88.00 89 ILE A CA 1
ATOM 685 C C . ILE A 1 89 ? -12.964 13.780 5.421 1.00 88.00 89 ILE A C 1
ATOM 687 O O . ILE A 1 89 ? -13.747 12.973 5.894 1.00 88.00 89 ILE A O 1
ATOM 691 N N . TYR A 1 90 ? -11.761 13.989 5.949 1.00 90.50 90 TYR A N 1
ATOM 692 C CA . TYR A 1 90 ? -11.269 13.201 7.063 1.00 90.50 90 TYR A CA 1
ATOM 693 C C . TYR A 1 90 ? -12.212 13.302 8.269 1.00 90.50 90 TYR A C 1
ATOM 695 O O . TYR A 1 90 ? -12.538 12.292 8.886 1.00 90.50 90 TYR A O 1
ATOM 703 N N . GLN A 1 91 ? -12.697 14.505 8.586 1.00 87.12 91 GLN A N 1
ATOM 704 C CA . GLN A 1 91 ? -13.649 14.703 9.680 1.00 87.12 91 GLN A CA 1
ATOM 705 C C . GLN A 1 91 ? -15.017 14.061 9.424 1.00 87.12 91 GLN A C 1
ATOM 707 O O . GLN A 1 91 ? -15.612 13.527 10.360 1.00 87.12 91 GLN A O 1
ATOM 712 N N . GLU A 1 92 ? -15.520 14.126 8.191 1.00 87.00 92 GLU A N 1
ATOM 713 C CA . GLU A 1 92 ? -16.805 13.526 7.815 1.00 87.00 92 GLU A CA 1
ATOM 714 C C . GLU A 1 92 ? -16.716 11.989 7.865 1.00 87.00 92 GLU A C 1
ATOM 716 O O . GLU A 1 92 ? -17.521 11.339 8.531 1.00 87.00 92 GLU A O 1
ATOM 721 N N . GLU A 1 93 ? -15.662 11.422 7.283 1.00 90.00 93 GLU A N 1
ATOM 722 C CA . GLU A 1 93 ? -15.541 9.986 7.018 1.00 90.00 93 GLU A CA 1
ATOM 723 C C . GLU A 1 93 ? -14.999 9.167 8.188 1.00 90.00 93 GLU A C 1
ATOM 725 O O . GLU A 1 93 ? -15.354 7.999 8.335 1.00 90.00 93 GLU A O 1
ATOM 730 N N . VAL A 1 94 ? -14.173 9.739 9.074 1.00 91.06 94 VAL A N 1
ATOM 731 C CA . VAL A 1 94 ? -13.696 8.999 10.262 1.00 91.06 94 VAL A CA 1
ATOM 732 C C . VAL A 1 94 ? -14.862 8.509 11.122 1.00 91.06 94 VAL A C 1
ATOM 734 O O . VAL A 1 94 ? -14.779 7.429 11.710 1.00 91.06 94 VAL A O 1
ATOM 737 N N . ASN A 1 95 ? -15.954 9.273 11.177 1.00 85.94 95 ASN A N 1
ATOM 738 C CA . ASN A 1 95 ? -17.143 8.904 11.941 1.00 85.94 95 ASN A CA 1
ATOM 739 C C . ASN A 1 95 ? -17.902 7.713 11.336 1.00 85.94 95 ASN A C 1
ATOM 741 O O . ASN A 1 95 ? -18.651 7.060 12.061 1.00 85.94 95 ASN A O 1
ATOM 745 N N . GLU A 1 96 ? -17.696 7.409 10.053 1.00 87.12 96 GLU A N 1
ATOM 746 C CA . GLU A 1 96 ? -18.285 6.251 9.373 1.00 87.12 96 GLU A CA 1
ATOM 747 C C . GLU A 1 96 ? -17.317 5.058 9.352 1.00 87.12 96 GLU A C 1
ATOM 749 O O . GLU A 1 96 ? -17.685 3.947 9.744 1.00 87.12 96 GLU A O 1
ATOM 754 N N . ALA A 1 97 ? -16.055 5.298 8.986 1.00 88.94 97 ALA A N 1
ATOM 755 C CA . ALA A 1 97 ? -15.043 4.256 8.838 1.00 88.94 97 ALA A CA 1
ATOM 756 C C . ALA A 1 97 ? -14.665 3.598 10.178 1.00 88.94 97 ALA A C 1
ATOM 758 O O . ALA A 1 97 ? -14.502 2.379 10.263 1.00 88.94 97 ALA A O 1
ATOM 759 N N . LEU A 1 98 ? -14.536 4.373 11.262 1.00 89.94 98 LEU A N 1
ATOM 760 C CA . LEU A 1 98 ? -14.082 3.828 12.545 1.00 89.94 98 LEU A CA 1
ATOM 761 C C . LEU A 1 98 ? -15.084 2.830 13.168 1.00 89.94 98 LEU A C 1
ATOM 763 O O . LEU A 1 98 ? -14.664 1.726 13.533 1.00 89.94 98 LEU A O 1
ATOM 767 N N . PRO A 1 99 ? -16.397 3.134 13.271 1.00 90.81 99 PRO A N 1
ATOM 768 C CA . PRO A 1 99 ? -17.379 2.151 13.727 1.00 90.81 99 PRO A CA 1
ATOM 769 C C . PRO A 1 99 ? -17.442 0.904 12.843 1.00 90.81 99 PRO A C 1
ATOM 771 O O . PRO A 1 99 ? -17.641 -0.197 13.363 1.00 90.81 99 PRO A O 1
ATOM 774 N N . GLU A 1 100 ? -17.253 1.050 11.529 1.00 89.88 100 GLU A N 1
ATOM 775 C CA . GLU A 1 100 ? -17.247 -0.088 10.613 1.00 89.88 100 GLU A CA 1
ATOM 776 C C . GLU A 1 100 ? -16.068 -1.034 10.877 1.00 89.88 100 GLU A C 1
ATOM 778 O O . GLU A 1 100 ? -16.282 -2.244 10.997 1.00 89.88 100 GLU A O 1
ATOM 783 N N . ALA A 1 101 ? -14.850 -0.508 11.046 1.00 89.75 101 ALA A N 1
ATOM 784 C CA . ALA A 1 101 ? -13.685 -1.327 11.388 1.00 89.75 101 ALA A CA 1
ATOM 785 C C . ALA A 1 101 ? -13.888 -2.122 12.688 1.00 89.75 101 ALA A C 1
ATOM 787 O O . ALA A 1 101 ? -13.536 -3.303 12.770 1.00 89.75 101 ALA A O 1
ATOM 788 N N . LEU A 1 102 ? -14.485 -1.481 13.698 1.00 90.19 102 LEU A N 1
ATOM 789 C CA . LEU A 1 102 ? -14.765 -2.092 14.997 1.00 90.19 102 LEU A CA 1
ATOM 790 C C . LEU A 1 102 ? -15.814 -3.205 14.894 1.00 90.19 102 LEU A C 1
ATOM 792 O O . LEU A 1 102 ? -15.632 -4.288 15.464 1.00 90.19 102 LEU A O 1
ATOM 796 N N . ALA A 1 103 ? -16.907 -2.935 14.177 1.00 91.81 103 ALA A N 1
ATOM 797 C CA . ALA A 1 103 ? -18.050 -3.833 14.059 1.00 91.81 103 ALA A CA 1
ATOM 798 C C . ALA A 1 103 ? -17.798 -4.997 13.092 1.00 91.81 103 ALA A C 1
ATOM 800 O O . ALA A 1 103 ? -18.318 -6.093 13.308 1.00 91.81 103 ALA A O 1
ATOM 801 N N . ASN A 1 104 ? -17.004 -4.781 12.039 1.00 93.38 104 ASN A N 1
ATOM 802 C CA . ASN A 1 104 ? -16.794 -5.750 10.969 1.00 93.38 104 ASN A CA 1
ATOM 803 C C . ASN A 1 104 ? -15.309 -5.902 10.575 1.00 93.38 104 ASN A C 1
ATOM 805 O O . ASN A 1 104 ? -14.924 -5.617 9.438 1.00 93.38 104 ASN A O 1
ATOM 809 N N . PRO A 1 105 ? -14.456 -6.421 11.478 1.00 93.12 105 PRO A N 1
ATOM 810 C CA . PRO A 1 105 ? -13.036 -6.636 11.190 1.00 93.12 105 PRO A CA 1
ATOM 811 C C . PRO A 1 105 ? -12.797 -7.618 10.032 1.00 93.12 105 PRO A C 1
ATOM 813 O O . PRO A 1 105 ? -11.801 -7.486 9.325 1.00 93.12 105 PRO A O 1
ATOM 816 N N . GLN A 1 106 ? -13.716 -8.557 9.768 1.00 95.44 106 GLN A N 1
ATOM 817 C CA . GLN A 1 106 ? -13.602 -9.446 8.605 1.00 95.44 106 GLN A CA 1
ATOM 818 C C . GLN A 1 106 ? -13.695 -8.666 7.285 1.00 95.44 106 GLN A C 1
ATOM 820 O O . GLN A 1 106 ? -12.939 -8.953 6.363 1.00 95.44 106 GLN A O 1
ATOM 825 N N . LYS A 1 107 ? -14.527 -7.618 7.198 1.00 93.12 107 LYS A N 1
ATOM 826 C CA . LYS A 1 107 ? -14.558 -6.739 6.015 1.00 93.12 107 LYS A CA 1
ATOM 827 C C . LYS A 1 107 ? -13.204 -6.066 5.773 1.00 93.12 107 LYS A C 1
ATOM 829 O O . LYS A 1 107 ? -12.796 -5.914 4.618 1.00 93.12 107 LYS A O 1
ATOM 834 N N . VAL A 1 108 ? -12.493 -5.680 6.835 1.00 93.94 108 VAL A N 1
ATOM 835 C CA . VAL A 1 108 ? -11.140 -5.106 6.729 1.00 93.94 108 VAL A CA 1
ATOM 836 C C . VAL A 1 108 ? -10.168 -6.137 6.154 1.00 93.94 108 VAL A C 1
ATOM 838 O O . VAL A 1 108 ? -9.438 -5.828 5.211 1.00 93.94 108 VAL A O 1
ATOM 841 N N . VAL A 1 109 ? -10.216 -7.376 6.657 1.00 96.62 109 VAL A N 1
ATOM 842 C CA . VAL A 1 109 ? -9.418 -8.501 6.142 1.00 96.62 109 VAL A CA 1
ATOM 843 C C . VAL A 1 109 ? -9.704 -8.752 4.663 1.00 96.62 109 VAL A C 1
ATOM 845 O O . VAL A 1 109 ? -8.775 -8.778 3.855 1.00 96.62 109 VAL A O 1
ATOM 848 N N . ASP A 1 110 ? -10.975 -8.863 4.280 1.00 96.19 110 ASP A N 1
ATOM 849 C CA . ASP A 1 110 ? -11.388 -9.120 2.898 1.00 96.19 110 ASP A CA 1
ATOM 850 C C . ASP A 1 110 ? -10.934 -7.999 1.952 1.00 96.19 110 ASP A C 1
ATOM 852 O O . ASP A 1 110 ? -10.476 -8.250 0.831 1.00 96.19 110 ASP A O 1
ATOM 856 N N . THR A 1 111 ? -11.016 -6.750 2.417 1.00 93.00 111 THR A N 1
ATOM 857 C CA . THR A 1 111 ? -10.579 -5.568 1.666 1.00 93.00 111 THR A CA 1
ATOM 858 C C . THR A 1 111 ? -9.067 -5.576 1.461 1.00 93.00 111 THR A C 1
ATOM 860 O O . THR A 1 111 ? -8.608 -5.424 0.325 1.00 93.00 111 THR A O 1
ATOM 863 N N . ALA A 1 112 ? -8.291 -5.824 2.520 1.00 95.19 112 ALA A N 1
ATOM 864 C CA . ALA A 1 112 ? -6.837 -5.940 2.439 1.00 95.19 112 ALA A CA 1
ATOM 865 C C . ALA A 1 112 ? -6.424 -7.093 1.509 1.00 95.19 112 ALA A C 1
ATOM 867 O O . ALA A 1 112 ? -5.600 -6.906 0.613 1.00 95.19 112 ALA A O 1
ATOM 868 N N . LYS A 1 113 ? -7.065 -8.261 1.637 1.00 96.50 113 LYS A N 1
ATOM 869 C CA . LYS A 1 113 ? -6.816 -9.442 0.798 1.00 96.50 113 LYS A CA 1
ATOM 870 C C . LYS A 1 113 ? -7.072 -9.149 -0.677 1.00 96.50 113 LYS A C 1
ATOM 872 O O . LYS A 1 113 ? -6.247 -9.469 -1.535 1.00 96.50 113 LYS A O 1
ATOM 877 N N . LYS A 1 114 ? -8.199 -8.499 -0.985 1.00 95.00 114 LYS A N 1
ATOM 878 C CA . LYS A 1 114 ? -8.540 -8.078 -2.348 1.00 95.00 114 LYS A CA 1
ATOM 879 C C . LYS A 1 114 ? -7.525 -7.078 -2.894 1.00 95.00 114 LYS A C 1
ATOM 881 O O . LYS A 1 114 ? -7.142 -7.201 -4.059 1.00 95.00 114 LYS A O 1
ATOM 886 N N . LEU A 1 115 ? -7.097 -6.107 -2.089 1.00 92.75 115 LEU A N 1
ATOM 887 C CA . LEU A 1 115 ? -6.123 -5.101 -2.501 1.00 92.75 115 LEU A CA 1
ATOM 888 C C . LEU A 1 115 ? -4.766 -5.733 -2.825 1.00 92.75 115 LEU A C 1
ATOM 890 O O . LEU A 1 115 ? -4.263 -5.523 -3.927 1.00 92.75 115 LEU A O 1
ATOM 894 N N . VAL A 1 116 ? -4.220 -6.548 -1.915 1.00 95.25 116 VAL A N 1
ATOM 895 C CA . VAL A 1 116 ? -2.940 -7.254 -2.105 1.00 95.25 116 VAL A CA 1
ATOM 896 C C . VAL A 1 116 ? -2.986 -8.111 -3.367 1.00 95.25 116 VAL A C 1
ATOM 898 O O . VAL A 1 116 ? -2.114 -7.989 -4.229 1.00 95.25 116 VAL A O 1
ATOM 901 N N . LYS A 1 117 ? -4.050 -8.907 -3.536 1.00 96.06 117 LYS A N 1
ATOM 902 C CA . LYS A 1 117 ? -4.241 -9.726 -4.738 1.00 96.06 117 LYS A CA 1
ATOM 903 C C . LYS A 1 117 ? -4.295 -8.873 -6.007 1.00 96.06 117 LYS A C 1
ATOM 905 O O . LYS A 1 117 ? -3.621 -9.175 -6.983 1.00 96.06 117 LYS A O 1
ATOM 910 N N . THR A 1 118 ? -5.082 -7.798 -5.997 1.00 94.19 118 THR A N 1
ATOM 911 C CA . THR A 1 118 ? -5.250 -6.930 -7.172 1.00 94.19 118 THR A CA 1
ATOM 912 C C . THR A 1 118 ? -3.942 -6.239 -7.550 1.00 94.19 118 THR A C 1
ATOM 914 O O . THR A 1 118 ? -3.631 -6.126 -8.735 1.00 94.19 118 THR A O 1
ATOM 917 N N . LEU A 1 119 ? -3.168 -5.784 -6.561 1.00 93.75 119 LEU A N 1
ATOM 918 C CA . LEU A 1 119 ? -1.871 -5.158 -6.789 1.00 93.75 119 LEU A CA 1
ATOM 919 C C . LEU A 1 119 ? -0.867 -6.158 -7.368 1.00 93.75 119 LEU A C 1
ATOM 921 O O . LEU A 1 119 ? -0.181 -5.826 -8.334 1.00 93.75 119 LEU A O 1
ATOM 925 N N . HIS A 1 120 ? -0.818 -7.380 -6.832 1.00 95.00 120 HIS A N 1
ATOM 926 C CA . HIS A 1 120 ? 0.015 -8.452 -7.373 1.00 95.00 120 HIS A CA 1
ATOM 927 C C . HIS A 1 120 ? -0.358 -8.775 -8.827 1.00 95.00 120 HIS A C 1
ATOM 929 O O . HIS A 1 120 ? 0.490 -8.664 -9.710 1.00 95.00 120 HIS A O 1
ATOM 935 N N . ASP A 1 121 ? -1.637 -9.052 -9.102 1.00 95.62 121 ASP A N 1
ATOM 936 C CA . ASP A 1 121 ? -2.123 -9.405 -10.442 1.00 95.62 121 ASP A CA 1
ATOM 937 C C . ASP A 1 121 ? -1.812 -8.311 -11.484 1.00 95.62 121 ASP A C 1
ATOM 939 O O . ASP A 1 121 ? -1.472 -8.612 -12.629 1.00 95.62 121 ASP A O 1
ATOM 943 N N . LYS A 1 122 ? -1.912 -7.031 -11.092 1.00 94.56 122 LYS A N 1
ATOM 944 C CA . LYS A 1 122 ? -1.675 -5.875 -11.975 1.00 94.56 122 LYS A CA 1
ATOM 945 C C . LYS A 1 122 ? -0.212 -5.443 -12.087 1.00 94.56 122 LYS A C 1
ATOM 947 O O . LYS A 1 122 ? 0.065 -4.532 -12.859 1.00 94.56 122 LYS A O 1
ATOM 952 N N . THR A 1 123 ? 0.703 -6.011 -11.305 1.00 95.81 123 THR A N 1
ATOM 953 C CA . THR A 1 123 ? 2.132 -5.644 -11.354 1.00 95.81 123 THR A CA 1
ATOM 954 C C . THR A 1 123 ? 3.059 -6.841 -11.541 1.00 95.81 123 THR A C 1
ATOM 956 O O . THR A 1 123 ? 4.276 -6.672 -11.549 1.00 95.81 123 THR A O 1
ATOM 959 N N . GLN A 1 124 ? 2.517 -8.050 -11.711 1.00 96.38 124 GLN A N 1
ATOM 960 C CA . GLN A 1 124 ? 3.279 -9.297 -11.816 1.00 96.38 124 GLN A CA 1
ATOM 961 C C . GLN A 1 124 ? 4.373 -9.264 -12.893 1.00 96.38 124 GLN A C 1
ATOM 963 O O . GLN A 1 124 ? 5.464 -9.797 -12.679 1.00 96.38 124 GLN A O 1
ATOM 968 N N . THR A 1 125 ? 4.123 -8.621 -14.038 1.00 96.44 125 THR A N 1
ATOM 969 C CA . THR A 1 125 ? 5.077 -8.573 -15.149 1.00 96.44 125 THR A CA 1
ATOM 970 C C . THR A 1 125 ? 6.258 -7.687 -14.773 1.00 96.44 125 THR A C 1
ATOM 972 O O . THR A 1 125 ? 7.409 -8.055 -15.013 1.00 96.44 125 THR A O 1
ATOM 975 N N . MET A 1 126 ? 5.985 -6.555 -14.119 1.00 97.56 126 MET A N 1
ATOM 976 C CA . MET A 1 126 ? 7.026 -5.683 -13.574 1.00 97.56 126 MET A CA 1
ATOM 977 C C . MET A 1 126 ? 7.783 -6.311 -12.408 1.00 97.56 126 MET A C 1
ATOM 979 O O . MET A 1 126 ? 9.006 -6.213 -12.366 1.00 97.56 126 MET A O 1
ATOM 983 N N . GLN A 1 127 ? 7.097 -6.991 -11.489 1.00 96.31 127 GLN A N 1
ATOM 984 C CA . GLN A 1 127 ? 7.742 -7.706 -10.383 1.00 96.31 127 GLN A CA 1
ATOM 985 C C . GLN A 1 127 ? 8.722 -8.757 -10.915 1.00 96.31 127 GLN A C 1
ATOM 987 O O . GLN A 1 127 ? 9.861 -8.836 -10.456 1.00 96.31 127 GLN A O 1
ATOM 992 N N . LYS A 1 128 ? 8.310 -9.513 -11.940 1.00 97.06 128 LYS A N 1
ATOM 993 C CA . LYS A 1 128 ? 9.177 -10.480 -12.612 1.00 97.06 128 LYS A CA 1
ATOM 994 C C . LYS A 1 128 ? 10.373 -9.809 -13.287 1.00 97.06 128 LYS A C 1
ATOM 996 O O . LYS A 1 128 ? 11.494 -10.266 -13.100 1.00 97.06 128 LYS A O 1
ATOM 1001 N N . LEU A 1 129 ? 10.154 -8.718 -14.024 1.00 97.81 129 LEU A N 1
ATOM 1002 C CA . LEU A 1 129 ? 11.241 -7.965 -14.657 1.00 97.81 129 LEU A CA 1
ATOM 1003 C C . LEU A 1 129 ? 12.275 -7.493 -13.625 1.00 97.81 129 LEU A C 1
ATOM 1005 O O . LEU A 1 129 ? 13.473 -7.671 -13.827 1.00 97.81 129 LEU A O 1
ATOM 1009 N N . ILE A 1 130 ? 11.815 -6.926 -12.509 1.00 97.62 130 ILE A N 1
ATOM 1010 C CA . ILE A 1 130 ? 12.687 -6.451 -11.429 1.00 97.62 130 ILE A CA 1
ATOM 1011 C C . ILE A 1 130 ? 13.474 -7.612 -10.828 1.00 97.62 130 ILE A C 1
ATOM 1013 O O . ILE A 1 130 ? 14.685 -7.497 -10.647 1.00 97.62 130 ILE A O 1
ATOM 1017 N N . HIS A 1 131 ? 12.819 -8.743 -10.561 1.00 96.31 131 HIS A N 1
ATOM 1018 C CA . HIS A 1 131 ? 13.486 -9.939 -10.055 1.00 96.31 131 HIS A CA 1
ATOM 1019 C C . HIS A 1 131 ? 14.578 -10.436 -11.014 1.00 96.31 131 HIS A C 1
ATOM 1021 O O . HIS A 1 131 ? 15.713 -10.668 -10.600 1.00 96.31 131 HIS A O 1
ATOM 1027 N N . ASP A 1 132 ? 14.253 -10.553 -12.302 1.00 96.50 132 ASP A N 1
ATOM 1028 C CA . ASP A 1 132 ? 15.171 -11.063 -13.320 1.00 96.50 132 ASP A CA 1
ATOM 1029 C C . ASP A 1 132 ? 16.381 -10.129 -13.509 1.00 96.50 132 ASP A C 1
ATOM 1031 O O . ASP A 1 132 ? 17.515 -10.601 -13.612 1.00 96.50 132 ASP A O 1
ATOM 1035 N N . VAL A 1 133 ? 16.166 -8.807 -13.490 1.00 95.69 133 VAL A N 1
ATOM 1036 C CA . VAL A 1 133 ? 17.246 -7.812 -13.589 1.00 95.69 133 VAL A CA 1
ATOM 1037 C C . VAL A 1 133 ? 18.122 -7.811 -12.337 1.00 95.69 133 VAL A C 1
ATOM 1039 O O . VAL A 1 133 ? 19.342 -7.920 -12.454 1.00 95.69 133 VAL A O 1
ATOM 1042 N N . THR A 1 134 ? 17.530 -7.736 -11.142 1.00 95.69 134 THR A N 1
ATOM 1043 C CA . THR A 1 134 ? 18.282 -7.632 -9.871 1.00 95.69 134 THR A CA 1
ATOM 1044 C C . THR A 1 134 ? 19.083 -8.891 -9.540 1.00 95.69 134 THR A C 1
ATOM 1046 O O . THR A 1 134 ? 20.099 -8.824 -8.850 1.0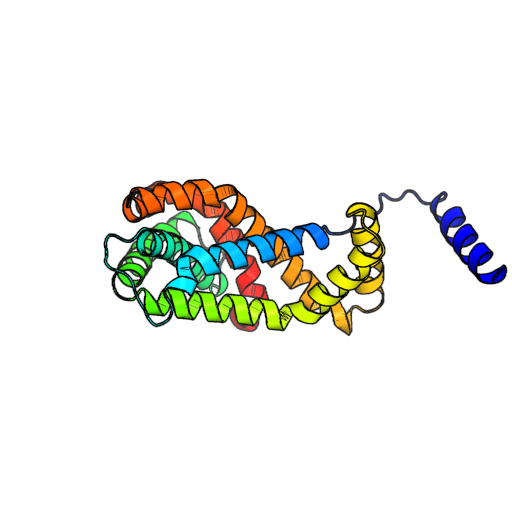0 95.69 134 THR A O 1
ATOM 1049 N N . LYS A 1 135 ? 18.691 -10.045 -10.092 1.00 94.38 135 LYS A N 1
ATOM 1050 C CA . LYS A 1 135 ? 19.473 -11.286 -10.023 1.00 94.38 135 LYS A CA 1
ATOM 1051 C C . LYS A 1 135 ? 20.818 -11.190 -10.752 1.00 94.38 135 LYS A C 1
ATOM 1053 O O . LYS A 1 135 ? 21.765 -11.872 -10.369 1.00 94.38 135 LYS A O 1
ATOM 1058 N N . VAL A 1 136 ? 20.890 -10.395 -11.820 1.00 94.25 136 VAL A N 1
ATOM 1059 C CA . VAL A 1 136 ? 22.092 -10.232 -12.658 1.00 94.25 136 VAL A CA 1
ATOM 1060 C C . VAL A 1 136 ? 22.845 -8.948 -12.310 1.00 94.25 136 VAL A C 1
ATOM 1062 O O . VAL A 1 136 ? 24.070 -8.914 -12.395 1.00 94.25 136 VAL A O 1
ATOM 1065 N N . VAL A 1 137 ? 22.118 -7.909 -11.899 1.00 93.56 137 VAL A N 1
ATOM 1066 C CA . VAL A 1 137 ? 22.634 -6.581 -11.560 1.00 93.56 137 VAL A CA 1
ATOM 1067 C C . VAL A 1 137 ? 22.240 -6.254 -10.114 1.00 93.56 137 VAL A C 1
ATOM 1069 O O . VAL A 1 137 ? 21.141 -5.755 -9.886 1.00 93.56 137 VAL A O 1
ATOM 1072 N N . PRO A 1 138 ? 23.109 -6.535 -9.125 1.00 88.38 138 PRO A N 1
ATOM 1073 C CA . PRO A 1 138 ? 22.791 -6.302 -7.714 1.00 88.38 138 PRO A CA 1
ATOM 1074 C C . PRO A 1 138 ? 22.767 -4.824 -7.302 1.00 88.38 138 PRO A C 1
ATOM 1076 O O . PRO A 1 138 ? 22.262 -4.504 -6.231 1.00 88.38 138 PRO A O 1
ATOM 1079 N N . ASP A 1 139 ? 23.360 -3.936 -8.103 1.00 94.62 139 ASP A N 1
ATOM 1080 C CA . ASP A 1 139 ? 23.356 -2.499 -7.835 1.00 94.62 139 ASP A CA 1
ATOM 1081 C C . ASP A 1 139 ? 22.010 -1.884 -8.241 1.00 94.62 139 ASP A C 1
ATOM 1083 O O . ASP A 1 139 ? 21.635 -1.919 -9.414 1.00 94.62 139 ASP A O 1
ATOM 1087 N N . ASP A 1 140 ? 21.290 -1.312 -7.272 1.00 93.06 140 ASP A N 1
ATOM 1088 C CA . ASP A 1 140 ? 19.947 -0.763 -7.484 1.00 93.06 140 ASP A CA 1
ATOM 1089 C C . ASP A 1 140 ? 19.935 0.378 -8.519 1.00 93.06 140 ASP A C 1
ATOM 1091 O O . ASP A 1 140 ? 18.952 0.523 -9.245 1.00 93.06 140 ASP A O 1
ATOM 1095 N N . ILE A 1 141 ? 20.992 1.195 -8.619 1.00 93.56 141 ILE A N 1
ATOM 1096 C CA . ILE A 1 141 ? 21.040 2.319 -9.569 1.00 93.56 141 ILE A CA 1
ATOM 1097 C C . ILE A 1 141 ? 21.123 1.764 -10.990 1.00 93.56 141 ILE A C 1
ATOM 1099 O O . ILE A 1 141 ? 20.266 2.072 -11.820 1.00 93.56 141 ILE A O 1
ATOM 1103 N N . VAL A 1 142 ? 22.086 0.875 -11.242 1.00 92.69 142 VAL A N 1
ATOM 1104 C CA . VAL A 1 142 ? 22.272 0.248 -12.561 1.00 92.69 142 VAL A CA 1
ATOM 1105 C C . VAL A 1 142 ? 21.071 -0.633 -12.928 1.00 92.69 142 VAL A C 1
ATOM 1107 O O . VAL A 1 142 ? 20.637 -0.655 -14.082 1.00 92.69 142 VAL A O 1
ATOM 1110 N N . ALA A 1 143 ? 20.481 -1.335 -11.956 1.00 94.62 143 ALA A N 1
ATOM 1111 C CA . ALA A 1 143 ? 19.272 -2.125 -12.167 1.00 94.62 143 ALA A CA 1
ATOM 1112 C C . ALA A 1 143 ? 18.091 -1.245 -12.602 1.00 94.62 143 ALA A C 1
ATOM 1114 O O . ALA A 1 143 ? 17.413 -1.578 -13.573 1.00 94.62 143 ALA A O 1
ATOM 1115 N N . ASN A 1 144 ? 17.858 -0.114 -11.926 1.00 96.69 144 ASN A N 1
ATOM 1116 C CA . ASN A 1 144 ? 16.782 0.815 -12.280 1.00 96.69 144 ASN A CA 1
ATOM 1117 C C . ASN A 1 144 ? 16.971 1.411 -13.681 1.00 96.69 144 ASN A C 1
ATOM 1119 O O . ASN A 1 144 ? 15.994 1.507 -14.420 1.00 96.69 144 ASN A O 1
ATOM 112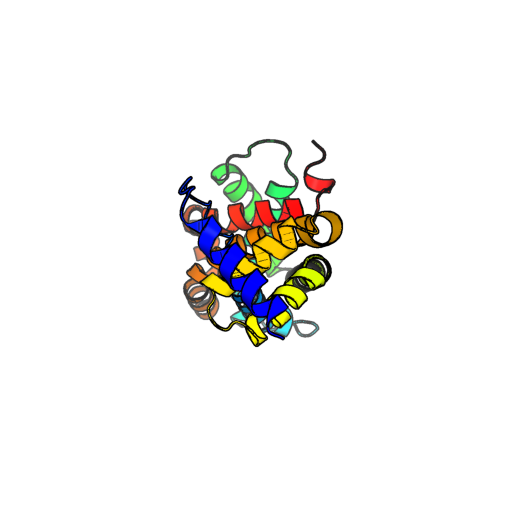3 N N . GLU A 1 145 ? 18.201 1.753 -14.075 1.00 95.50 145 GLU A N 1
ATOM 1124 C CA . GLU A 1 145 ? 18.503 2.225 -15.434 1.00 95.50 145 GLU A CA 1
ATOM 1125 C C . GLU A 1 145 ? 18.176 1.163 -16.493 1.00 95.50 145 GLU A C 1
ATOM 1127 O O . GLU A 1 145 ? 17.508 1.456 -17.486 1.00 95.50 145 GLU A O 1
ATOM 1132 N N . LEU A 1 146 ? 18.580 -0.092 -16.269 1.00 94.75 146 LEU A N 1
ATOM 1133 C CA . LEU A 1 146 ? 18.276 -1.188 -17.191 1.00 94.75 146 LEU A CA 1
ATOM 1134 C C . LEU A 1 146 ? 16.768 -1.468 -17.276 1.00 94.75 146 LEU A C 1
ATOM 1136 O O . LEU A 1 146 ? 16.239 -1.679 -18.370 1.00 94.75 146 LEU A O 1
ATOM 1140 N N . ILE A 1 147 ? 16.066 -1.448 -16.140 1.00 97.31 147 ILE A N 1
ATOM 1141 C CA . ILE A 1 147 ? 14.606 -1.592 -16.102 1.00 97.31 147 ILE A CA 1
ATOM 1142 C C . ILE A 1 147 ? 13.950 -0.462 -16.898 1.00 97.31 147 ILE A C 1
ATOM 1144 O O . ILE A 1 147 ? 13.081 -0.739 -17.721 1.00 97.31 147 ILE A O 1
ATOM 1148 N N . ASP A 1 148 ? 14.383 0.787 -16.714 1.00 96.75 148 ASP A N 1
ATOM 1149 C CA . ASP A 1 148 ? 13.806 1.939 -17.411 1.00 96.75 148 ASP A CA 1
ATOM 1150 C C . ASP A 1 148 ? 13.977 1.847 -18.932 1.00 96.75 148 ASP A C 1
ATOM 1152 O O . ASP A 1 148 ? 13.035 2.110 -19.685 1.00 96.75 148 ASP A O 1
ATOM 1156 N N . VAL A 1 149 ? 15.141 1.379 -19.395 1.00 95.62 149 VAL A N 1
ATOM 1157 C CA . VAL A 1 149 ? 15.389 1.096 -20.816 1.00 95.62 149 VAL A CA 1
ATOM 1158 C C . VAL A 1 149 ? 14.427 0.025 -21.338 1.00 95.62 149 VAL A C 1
ATOM 1160 O O . VAL A 1 149 ? 13.837 0.195 -22.405 1.00 95.62 149 VAL A O 1
ATOM 1163 N N . ILE A 1 150 ? 14.223 -1.068 -20.596 1.00 95.81 150 ILE A N 1
ATOM 1164 C CA . ILE A 1 150 ? 13.306 -2.149 -20.997 1.00 95.81 150 ILE A CA 1
ATOM 1165 C C . ILE A 1 150 ? 11.853 -1.654 -21.045 1.00 95.81 150 ILE A C 1
ATOM 1167 O O . ILE A 1 150 ? 11.149 -1.920 -22.020 1.00 95.81 150 ILE A O 1
ATOM 1171 N N . VAL A 1 151 ? 11.414 -0.900 -20.033 1.00 96.12 151 VAL A N 1
ATOM 1172 C CA . VAL A 1 151 ? 10.065 -0.311 -19.962 1.00 96.12 151 VAL A CA 1
ATOM 1173 C C . VAL A 1 151 ? 9.835 0.672 -21.111 1.00 96.12 151 VAL A C 1
ATOM 1175 O O . VAL A 1 151 ? 8.762 0.677 -21.716 1.00 96.12 151 VAL A O 1
ATOM 1178 N N . THR A 1 152 ? 10.842 1.483 -21.438 1.00 95.00 152 THR A N 1
ATOM 1179 C CA . THR A 1 152 ? 10.775 2.473 -22.520 1.00 95.00 152 THR A CA 1
ATOM 1180 C C . THR A 1 152 ? 10.749 1.817 -23.900 1.00 95.00 152 THR A C 1
ATOM 1182 O O . THR A 1 152 ? 10.052 2.303 -24.791 1.00 95.00 152 THR A O 1
ATOM 1185 N N . ASN A 1 153 ? 11.459 0.699 -24.077 1.00 95.88 153 ASN A N 1
ATOM 1186 C CA . ASN A 1 153 ? 11.510 -0.032 -25.345 1.00 95.88 153 ASN A CA 1
ATOM 1187 C C . ASN A 1 153 ? 10.254 -0.878 -25.618 1.00 95.88 153 ASN A C 1
ATOM 1189 O O . ASN A 1 153 ? 9.940 -1.121 -26.782 1.00 95.88 153 ASN A O 1
ATOM 1193 N N . ASP A 1 154 ? 9.525 -1.310 -24.583 1.00 94.94 154 ASP A N 1
ATOM 1194 C CA . ASP A 1 154 ? 8.259 -2.050 -24.717 1.00 94.94 154 ASP A CA 1
ATOM 1195 C C . ASP A 1 154 ? 7.147 -1.450 -23.826 1.00 94.94 154 ASP A C 1
ATOM 1197 O O . ASP A 1 154 ? 6.712 -2.039 -22.825 1.00 94.94 154 ASP A O 1
ATOM 1201 N N . PRO A 1 155 ? 6.655 -0.245 -24.169 1.00 92.75 155 PRO A N 1
ATOM 1202 C CA . PRO A 1 155 ? 5.693 0.467 -23.337 1.00 92.75 155 PRO A CA 1
ATOM 1203 C C . PRO A 1 155 ? 4.312 -0.198 -23.328 1.00 92.75 155 PRO A C 1
ATOM 1205 O O . PRO A 1 155 ? 3.574 -0.036 -22.358 1.00 92.75 155 PRO A O 1
ATOM 1208 N N . VAL A 1 156 ? 3.952 -0.944 -24.379 1.00 93.94 156 VAL A N 1
ATOM 1209 C CA . VAL A 1 156 ? 2.674 -1.675 -24.448 1.00 93.94 156 VAL A CA 1
ATOM 1210 C C . VAL A 1 156 ? 2.621 -2.741 -23.362 1.00 93.94 156 VAL A C 1
ATOM 1212 O O . VAL A 1 156 ? 1.585 -2.914 -22.723 1.00 93.94 156 VAL A O 1
ATOM 1215 N N . LYS A 1 157 ? 3.746 -3.418 -23.122 1.00 93.62 157 LYS A N 1
ATOM 1216 C CA . LYS A 1 157 ? 3.839 -4.464 -22.113 1.00 93.62 157 LYS A CA 1
ATOM 1217 C C . LYS A 1 157 ? 3.978 -3.919 -20.695 1.00 93.62 157 LYS A C 1
ATOM 1219 O O . LYS A 1 157 ? 3.328 -4.434 -19.792 1.00 93.62 157 LYS A O 1
ATOM 1224 N N . TYR A 1 158 ? 4.821 -2.906 -20.484 1.00 95.50 158 TYR A N 1
ATOM 1225 C CA . TYR A 1 158 ? 5.250 -2.553 -19.125 1.00 95.50 158 TYR A CA 1
ATOM 1226 C C . TYR A 1 158 ? 4.692 -1.240 -18.580 1.00 95.50 158 TYR A C 1
ATOM 1228 O O . TYR A 1 158 ? 4.565 -1.108 -17.367 1.00 95.50 158 TYR A O 1
ATOM 1236 N N . LYS A 1 159 ? 4.351 -0.252 -19.417 1.00 93.56 159 LYS A N 1
ATOM 1237 C CA . LYS A 1 159 ? 4.158 1.137 -18.951 1.00 93.56 159 LYS A CA 1
ATOM 1238 C C . LYS A 1 159 ? 3.068 1.287 -17.887 1.00 93.56 159 LYS A C 1
ATOM 1240 O O . LYS A 1 159 ? 3.242 2.046 -16.936 1.00 93.56 159 LYS A O 1
ATOM 1245 N N . VAL A 1 160 ? 1.947 0.582 -18.044 1.00 93.44 160 VAL A N 1
ATOM 1246 C CA . VAL A 1 160 ? 0.821 0.656 -17.096 1.00 93.44 160 VAL A CA 1
ATOM 1247 C C . VAL A 1 160 ? 1.194 0.021 -15.759 1.00 93.44 160 VAL A C 1
ATOM 1249 O O . VAL A 1 160 ? 1.012 0.648 -14.717 1.00 93.44 160 VAL A O 1
ATOM 1252 N N . GLU A 1 161 ? 1.754 -1.189 -15.789 1.00 95.50 161 GLU A N 1
ATOM 1253 C CA . GLU A 1 161 ? 2.197 -1.888 -14.581 1.00 95.50 161 GLU A CA 1
ATOM 1254 C C . GLU A 1 161 ? 3.326 -1.128 -13.869 1.00 95.50 161 GLU A C 1
ATOM 1256 O O . GLU A 1 161 ? 3.331 -1.036 -12.646 1.00 95.50 161 GLU A O 1
ATOM 1261 N N . ALA A 1 162 ? 4.258 -0.544 -14.629 1.00 96.50 162 ALA A N 1
ATOM 1262 C CA . ALA A 1 162 ? 5.375 0.243 -14.116 1.00 96.50 162 ALA A CA 1
ATOM 1263 C C . ALA A 1 162 ? 4.879 1.487 -13.374 1.00 96.50 162 ALA A C 1
ATOM 1265 O O . ALA A 1 162 ? 5.309 1.757 -12.255 1.00 96.50 162 ALA A O 1
ATOM 1266 N N . ASN A 1 163 ? 3.926 2.209 -13.969 1.00 95.69 163 ASN A N 1
ATOM 1267 C CA . ASN A 1 163 ? 3.313 3.368 -13.333 1.00 95.69 163 ASN A CA 1
ATOM 1268 C C . ASN A 1 163 ? 2.569 2.980 -12.047 1.00 95.69 163 ASN A C 1
ATOM 1270 O O . ASN A 1 163 ? 2.750 3.620 -11.014 1.00 95.69 163 ASN A O 1
ATOM 1274 N N . LEU A 1 164 ? 1.778 1.902 -12.089 1.00 95.56 164 LEU A N 1
ATOM 1275 C CA . LEU A 1 164 ? 1.084 1.405 -10.904 1.00 95.56 164 LEU A CA 1
ATOM 1276 C C . LEU A 1 164 ? 2.068 1.006 -9.798 1.00 95.56 164 LEU A C 1
ATOM 1278 O O . LEU A 1 164 ? 1.863 1.386 -8.650 1.00 95.56 164 LEU A O 1
ATOM 1282 N N . LEU A 1 165 ? 3.138 0.282 -10.132 1.00 97.19 165 LEU A N 1
ATOM 1283 C CA . LEU A 1 165 ? 4.148 -0.134 -9.163 1.00 97.19 165 LEU A CA 1
ATOM 1284 C C . LEU A 1 165 ? 4.826 1.067 -8.498 1.00 97.19 165 LEU A C 1
ATOM 1286 O O . LEU A 1 165 ? 4.997 1.064 -7.285 1.00 97.19 165 LEU A O 1
ATOM 1290 N N . LEU A 1 166 ? 5.206 2.090 -9.268 1.00 97.12 166 LEU A N 1
ATOM 1291 C CA . LEU A 1 166 ? 5.871 3.278 -8.728 1.00 97.12 166 LEU A CA 1
ATOM 1292 C C . LEU A 1 166 ? 4.958 4.055 -7.772 1.00 97.12 166 LEU A C 1
ATOM 1294 O O . LEU A 1 166 ? 5.394 4.440 -6.688 1.00 97.12 166 LEU A O 1
ATOM 1298 N N . VAL A 1 167 ? 3.688 4.245 -8.137 1.00 95.81 167 VAL A N 1
ATOM 1299 C CA . VAL A 1 167 ? 2.718 4.947 -7.283 1.00 95.81 167 VAL A CA 1
ATOM 1300 C C . VAL A 1 167 ? 2.356 4.116 -6.048 1.00 95.81 167 VAL A C 1
ATOM 1302 O O . VAL A 1 167 ? 2.339 4.645 -4.938 1.00 95.81 167 VAL A O 1
ATOM 1305 N N . ALA A 1 168 ? 2.144 2.806 -6.201 1.00 96.31 168 ALA A N 1
ATOM 1306 C CA . ALA A 1 168 ? 1.930 1.907 -5.068 1.00 96.31 168 ALA A CA 1
ATOM 1307 C C . ALA A 1 168 ? 3.152 1.869 -4.137 1.00 96.31 168 ALA A C 1
ATOM 1309 O O . ALA A 1 168 ? 2.994 1.910 -2.921 1.00 96.31 168 ALA A O 1
ATOM 1310 N N . GLY A 1 169 ? 4.364 1.874 -4.694 1.00 96.88 169 GLY A N 1
ATOM 1311 C CA . GLY A 1 169 ? 5.614 1.946 -3.945 1.00 96.88 169 GLY A CA 1
ATOM 1312 C C . GLY A 1 169 ? 5.768 3.250 -3.164 1.00 96.88 169 GLY A C 1
ATOM 1313 O O . GLY A 1 169 ? 6.235 3.225 -2.028 1.00 96.88 169 GLY A O 1
ATOM 1314 N N . ALA A 1 170 ? 5.323 4.383 -3.714 1.00 96.00 170 ALA A N 1
ATOM 1315 C CA . ALA A 1 170 ? 5.286 5.651 -2.986 1.00 96.00 170 ALA A CA 1
ATOM 1316 C C . ALA A 1 170 ? 4.312 5.593 -1.794 1.00 96.00 170 ALA A C 1
ATOM 1318 O O . ALA A 1 170 ? 4.683 5.978 -0.685 1.00 96.00 170 ALA A O 1
ATOM 1319 N N . ALA A 1 171 ? 3.107 5.043 -1.987 1.00 95.94 171 ALA A N 1
ATOM 1320 C CA . ALA A 1 171 ? 2.145 4.836 -0.901 1.00 95.94 171 ALA A CA 1
ATOM 1321 C C . ALA A 1 171 ? 2.686 3.879 0.175 1.00 95.94 171 ALA A C 1
ATOM 1323 O O . ALA A 1 171 ? 2.626 4.182 1.366 1.00 95.94 171 ALA A O 1
ATOM 1324 N N . ALA A 1 172 ? 3.289 2.768 -0.248 1.00 97.44 172 ALA A N 1
ATOM 1325 C CA . ALA A 1 172 ? 3.944 1.799 0.621 1.00 97.44 172 ALA A CA 1
ATOM 1326 C C . ALA A 1 172 ? 5.093 2.426 1.423 1.00 97.44 172 ALA A C 1
ATOM 1328 O O . ALA A 1 172 ? 5.208 2.191 2.620 1.00 97.44 172 ALA A O 1
ATOM 1329 N N . THR A 1 173 ? 5.888 3.302 0.802 1.00 97.50 173 THR A N 1
ATOM 1330 C CA . THR A 1 173 ? 6.953 4.048 1.490 1.00 97.50 173 THR A CA 1
ATOM 1331 C C . THR A 1 173 ? 6.373 4.885 2.627 1.00 97.50 173 THR A C 1
ATOM 1333 O O . THR A 1 173 ? 6.840 4.795 3.760 1.00 97.50 173 THR A O 1
ATOM 1336 N N . LYS A 1 174 ? 5.305 5.648 2.357 1.00 96.25 174 LYS A N 1
ATOM 1337 C CA . LYS A 1 174 ? 4.632 6.463 3.380 1.00 96.25 174 LYS A CA 1
ATOM 1338 C C . LYS A 1 174 ? 4.027 5.622 4.492 1.00 96.25 174 LYS A C 1
ATOM 1340 O O . LYS A 1 174 ? 4.151 5.973 5.662 1.00 96.25 174 LYS A O 1
ATOM 1345 N N . TYR A 1 175 ? 3.447 4.480 4.148 1.00 95.69 175 TYR A N 1
ATOM 1346 C CA . TYR A 1 175 ? 2.949 3.530 5.132 1.00 95.69 175 TYR A CA 1
ATOM 1347 C C . TYR A 1 175 ? 4.081 2.978 6.020 1.00 95.69 175 TYR A C 1
ATOM 1349 O O . TYR A 1 175 ? 3.990 2.985 7.249 1.00 95.69 175 TYR A O 1
ATOM 1357 N N . ASN A 1 176 ? 5.188 2.554 5.409 1.00 96.69 176 ASN A N 1
ATOM 1358 C CA . ASN A 1 176 ? 6.331 1.964 6.101 1.00 96.69 176 ASN A CA 1
ATOM 1359 C C . ASN A 1 176 ? 7.074 2.980 6.985 1.00 96.69 176 ASN A C 1
ATOM 1361 O O . ASN A 1 176 ? 7.577 2.592 8.039 1.00 96.69 176 ASN A O 1
ATOM 1365 N N . GLU A 1 177 ? 7.082 4.270 6.625 1.00 95.94 177 GLU A N 1
ATOM 1366 C CA . GLU A 1 177 ? 7.570 5.371 7.476 1.00 95.94 177 GLU A CA 1
ATOM 1367 C C . GLU A 1 177 ? 6.799 5.459 8.813 1.00 95.94 177 GLU A C 1
ATOM 1369 O O . GLU A 1 177 ? 7.368 5.868 9.827 1.00 95.94 177 GLU A O 1
ATOM 1374 N N . LYS A 1 178 ? 5.522 5.043 8.847 1.00 94.69 178 LYS A N 1
ATOM 1375 C CA . LYS A 1 178 ? 4.658 5.085 10.043 1.00 94.69 178 LYS A CA 1
ATOM 1376 C C . LYS A 1 178 ? 4.449 3.739 10.733 1.00 94.69 178 LYS A C 1
ATOM 1378 O O . LYS A 1 178 ? 3.876 3.710 11.820 1.00 94.69 178 LYS A O 1
ATOM 1383 N N . LYS A 1 179 ? 4.945 2.630 10.175 1.00 94.00 179 LYS A N 1
ATOM 1384 C CA . LYS A 1 179 ? 4.632 1.270 10.660 1.00 94.00 179 LYS A CA 1
ATOM 1385 C C . LYS A 1 179 ? 4.880 1.056 12.157 1.00 94.00 179 LYS A C 1
ATOM 1387 O O . LYS A 1 179 ? 4.076 0.402 12.812 1.00 94.00 179 LYS A O 1
ATOM 1392 N N . ASN A 1 180 ? 5.958 1.627 12.701 1.00 95.56 180 ASN A N 1
ATOM 1393 C CA . ASN A 1 180 ? 6.293 1.490 14.121 1.00 95.56 180 ASN A CA 1
ATOM 1394 C C . ASN A 1 180 ? 5.299 2.260 14.999 1.00 95.56 180 ASN A C 1
ATOM 1396 O O . ASN A 1 180 ? 4.848 1.734 16.007 1.00 95.56 180 ASN A O 1
ATOM 1400 N N . VAL A 1 181 ? 4.888 3.460 14.569 1.00 95.69 181 VAL A N 1
ATOM 1401 C CA . VAL A 1 181 ? 3.846 4.241 15.253 1.00 95.69 181 VAL A CA 1
ATOM 1402 C C . VAL A 1 181 ? 2.535 3.462 15.261 1.00 95.69 181 VAL A C 1
ATOM 1404 O O . VAL A 1 181 ? 1.912 3.331 16.309 1.00 95.69 181 VAL A O 1
ATOM 1407 N N . PHE A 1 182 ? 2.141 2.886 14.123 1.00 95.56 182 PHE A N 1
ATOM 1408 C CA . PHE A 1 182 ? 0.931 2.065 14.045 1.00 95.56 182 PHE A CA 1
ATOM 1409 C C . PHE A 1 182 ? 1.010 0.845 14.958 1.00 95.56 182 PHE A C 1
ATOM 1411 O O . PHE A 1 182 ? 0.045 0.546 15.652 1.00 95.56 182 PHE A O 1
ATOM 1418 N N . HIS A 1 183 ? 2.159 0.170 15.006 1.00 95.19 183 HIS A N 1
ATOM 1419 C CA . HIS A 1 183 ? 2.362 -0.974 15.888 1.00 95.19 183 HIS A CA 1
ATOM 1420 C C . HIS A 1 183 ? 2.269 -0.587 17.373 1.00 95.19 183 HIS A C 1
ATOM 1422 O O . HIS A 1 183 ? 1.591 -1.265 18.143 1.00 95.19 183 HIS A O 1
ATOM 1428 N N . ASP A 1 184 ? 2.881 0.527 17.776 1.00 96.69 184 ASP A N 1
ATOM 1429 C CA . ASP A 1 184 ? 2.848 1.004 19.161 1.00 96.69 184 ASP A CA 1
ATOM 1430 C C . ASP A 1 184 ? 1.436 1.435 19.585 1.00 96.69 184 ASP A C 1
ATOM 1432 O O . ASP A 1 184 ? 0.958 1.062 20.661 1.00 96.69 184 ASP A O 1
ATOM 1436 N N . VAL A 1 185 ? 0.728 2.162 18.717 1.00 95.69 185 VAL A N 1
ATOM 1437 C CA . VAL A 1 185 ? -0.677 2.545 18.927 1.00 95.69 185 VAL A CA 1
ATOM 1438 C C . VAL A 1 185 ? -1.568 1.302 19.006 1.00 95.69 185 VAL A C 1
ATOM 1440 O O . VAL A 1 185 ? -2.418 1.200 19.893 1.00 95.69 185 VAL A O 1
ATOM 1443 N N . ALA A 1 186 ? -1.339 0.324 18.128 1.00 95.81 186 ALA A N 1
ATOM 1444 C CA . ALA A 1 186 ? -2.085 -0.924 18.104 1.00 95.81 186 ALA A CA 1
ATOM 1445 C C . ALA A 1 186 ? -1.900 -1.730 19.395 1.00 95.81 186 ALA A C 1
ATOM 1447 O O . ALA A 1 186 ? -2.869 -2.171 20.015 1.00 95.81 186 ALA A O 1
ATOM 1448 N N . LYS A 1 187 ? -0.648 -1.866 19.838 1.00 95.94 187 LYS A N 1
ATOM 1449 C CA . LYS A 1 187 ? -0.265 -2.577 21.059 1.00 95.94 187 LYS A CA 1
ATOM 1450 C C . LYS A 1 187 ? -0.810 -1.920 22.325 1.00 95.94 187 LYS A C 1
ATOM 1452 O O . LYS A 1 187 ? -1.134 -2.620 23.280 1.00 95.94 187 LYS A O 1
ATOM 1457 N N . THR A 1 188 ? -0.908 -0.593 22.336 1.00 96.06 188 THR A N 1
ATOM 1458 C CA . THR A 1 188 ? -1.466 0.176 23.459 1.00 96.06 188 THR A CA 1
ATOM 1459 C C . THR A 1 188 ? -2.984 0.350 23.388 1.00 96.06 188 THR A C 1
ATOM 1461 O O . THR A 1 188 ? -3.558 0.874 24.334 1.00 96.06 188 THR A O 1
ATOM 1464 N N . MET A 1 189 ? -3.642 -0.136 22.324 1.00 92.25 189 MET A N 1
ATOM 1465 C CA . MET A 1 189 ? -5.092 -0.009 22.088 1.00 92.25 189 MET A CA 1
ATOM 1466 C C . MET A 1 189 ? -5.592 1.435 21.993 1.00 92.25 189 MET A C 1
ATOM 1468 O O . MET A 1 189 ? -6.738 1.738 22.313 1.00 92.25 189 MET A O 1
ATOM 1472 N N . GLU A 1 190 ? -4.737 2.335 21.516 1.00 94.44 190 GLU A N 1
ATOM 1473 C CA . GLU A 1 190 ? -5.046 3.762 21.395 1.00 94.44 190 GLU A CA 1
ATOM 1474 C C . GLU A 1 190 ? -5.401 4.159 19.947 1.00 94.44 190 GLU A C 1
ATOM 1476 O O . GLU A 1 190 ? -5.369 5.347 19.616 1.00 94.44 190 GLU A O 1
ATOM 1481 N N . SER A 1 191 ? -5.748 3.200 19.074 1.00 92.94 191 SER A N 1
ATOM 1482 C CA . SER A 1 191 ? -6.119 3.415 17.659 1.00 92.94 191 SER A CA 1
ATOM 1483 C C . SER A 1 191 ? -7.157 4.517 17.499 1.00 92.94 191 SER A C 1
ATOM 1485 O O . SER A 1 191 ? -6.904 5.491 16.797 1.00 92.94 191 SER A O 1
ATOM 1487 N N . ASN A 1 192 ? -8.283 4.425 18.209 1.00 91.25 192 ASN A N 1
ATOM 1488 C CA . ASN A 1 192 ? -9.370 5.404 18.143 1.00 91.25 192 ASN A CA 1
ATOM 1489 C C . ASN A 1 192 ? -8.878 6.820 18.458 1.00 91.25 192 ASN A C 1
ATOM 1491 O O . ASN A 1 192 ? -9.161 7.774 17.734 1.00 91.25 192 ASN A O 1
ATOM 1495 N N . ARG A 1 193 ? -8.095 6.970 19.532 1.00 92.75 193 ARG A N 1
ATOM 1496 C CA . ARG A 1 193 ? -7.544 8.267 19.934 1.00 92.75 193 ARG A CA 1
ATOM 1497 C C . ARG A 1 193 ? -6.553 8.791 18.900 1.00 92.75 193 ARG A C 1
ATOM 1499 O O . ARG A 1 193 ? -6.560 9.991 18.619 1.00 92.75 193 ARG A O 1
ATOM 1506 N N . TYR A 1 194 ? -5.695 7.917 18.383 1.00 94.50 194 TYR A N 1
ATOM 1507 C CA . TYR A 1 194 ? -4.728 8.257 17.350 1.00 94.50 194 TYR A CA 1
ATOM 1508 C C . TYR A 1 194 ? -5.433 8.707 16.070 1.00 94.50 194 TYR A C 1
ATOM 1510 O O . TYR A 1 194 ? -5.120 9.780 15.577 1.00 94.50 194 TYR A O 1
ATOM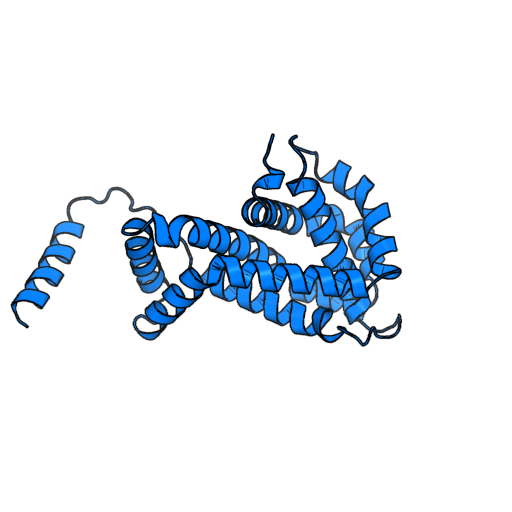 1518 N N . ILE A 1 195 ? -6.445 7.980 15.599 1.00 94.00 195 ILE A N 1
ATOM 1519 C CA . ILE A 1 195 ? -7.243 8.320 14.414 1.00 94.00 195 ILE A CA 1
ATOM 1520 C C . ILE A 1 195 ? -7.943 9.674 14.599 1.00 94.00 195 ILE A C 1
ATOM 1522 O O . ILE A 1 195 ? -7.813 10.561 13.759 1.00 94.00 195 ILE A O 1
ATOM 1526 N N . ILE A 1 196 ? -8.623 9.891 15.727 1.00 90.06 196 ILE A N 1
ATOM 1527 C CA . ILE A 1 196 ? -9.370 11.137 15.971 1.00 90.06 196 ILE A CA 1
ATOM 1528 C C . ILE A 1 196 ? -8.440 12.364 16.011 1.00 90.06 196 ILE A C 1
ATOM 1530 O O . ILE A 1 196 ? -8.818 13.445 15.566 1.00 90.06 196 ILE A O 1
ATOM 1534 N N . LYS A 1 197 ? -7.219 12.225 16.546 1.00 88.75 197 LYS A N 1
ATOM 1535 C CA . LYS A 1 197 ? -6.269 13.347 16.707 1.00 88.75 197 LYS A CA 1
ATOM 1536 C C . LYS A 1 197 ? -5.214 13.436 15.602 1.00 88.75 197 LYS A C 1
ATOM 1538 O O . LYS A 1 197 ? -4.530 14.451 15.497 1.00 88.75 197 LYS A O 1
ATOM 1543 N N . GLY A 1 198 ? -5.050 12.376 14.824 1.00 84.25 198 GLY A N 1
ATOM 1544 C CA . GLY A 1 198 ? -3.925 12.138 13.925 1.00 84.25 198 GLY A CA 1
ATOM 1545 C C . GLY A 1 198 ? -4.196 12.482 12.469 1.00 84.25 198 GLY A C 1
ATOM 1546 O O . GLY A 1 198 ? -3.409 12.073 11.625 1.00 84.25 198 GLY A O 1
ATOM 1547 N N . ALA A 1 199 ? -5.255 13.242 12.162 1.00 87.81 199 ALA A N 1
ATOM 1548 C CA . ALA A 1 199 ? -5.619 13.627 10.793 1.00 87.81 199 ALA A CA 1
ATOM 1549 C C . ALA A 1 199 ? -4.406 14.102 9.976 1.00 87.81 199 ALA A C 1
ATOM 1551 O O . ALA A 1 199 ? -4.083 13.534 8.938 1.00 87.81 199 ALA A O 1
ATOM 1552 N N . LYS A 1 200 ? -3.647 15.069 10.496 1.00 88.81 200 LYS A N 1
ATOM 1553 C CA . LYS A 1 200 ? -2.444 15.588 9.829 1.00 88.81 200 LYS A CA 1
ATOM 1554 C C . LYS A 1 200 ? -1.330 14.547 9.670 1.00 88.81 200 LYS A C 1
ATOM 1556 O O . LYS A 1 200 ? -0.549 14.605 8.727 1.00 88.81 200 LYS A O 1
ATOM 1561 N N . ASP A 1 201 ? -1.229 13.608 10.606 1.00 89.06 201 ASP A N 1
ATOM 1562 C CA . ASP A 1 201 ? -0.205 12.563 10.569 1.00 89.06 201 ASP A CA 1
ATOM 1563 C C . ASP A 1 201 ? -0.489 11.517 9.478 1.00 89.06 201 ASP A C 1
ATOM 1565 O O . ASP A 1 201 ? 0.444 10.960 8.896 1.00 89.06 201 ASP A O 1
ATOM 1569 N N . LEU A 1 202 ? -1.774 11.294 9.176 1.00 93.69 202 LEU A N 1
ATOM 1570 C CA . LEU A 1 202 ? -2.255 10.333 8.183 1.00 93.69 202 LEU A CA 1
ATOM 1571 C C . LEU A 1 202 ? -2.400 10.911 6.769 1.00 93.69 202 LEU A C 1
ATOM 1573 O O . LEU A 1 202 ? -2.428 10.139 5.809 1.00 93.69 202 LEU A O 1
ATOM 1577 N N . GLU A 1 203 ? -2.426 12.238 6.622 1.00 93.88 203 GLU A N 1
ATOM 1578 C CA . GLU A 1 203 ? -2.678 12.939 5.354 1.00 93.88 203 GLU A CA 1
ATOM 1579 C C . GLU A 1 203 ? -1.804 12.416 4.212 1.00 93.88 203 GLU A C 1
ATOM 1581 O O . GLU A 1 203 ? -2.297 11.977 3.175 1.00 93.88 203 GLU A O 1
ATOM 1586 N N . THR A 1 204 ? -0.488 12.388 4.425 1.00 93.38 204 THR A N 1
ATOM 1587 C CA . THR A 1 204 ? 0.460 11.986 3.376 1.00 93.38 204 THR A CA 1
ATOM 1588 C C . THR A 1 204 ? 0.274 10.538 2.920 1.00 93.38 204 THR A C 1
ATOM 1590 O O . THR A 1 204 ? 0.479 10.240 1.743 1.00 93.38 204 THR A O 1
ATOM 1593 N N . ILE A 1 205 ? -0.144 9.643 3.819 1.00 94.44 205 ILE A N 1
ATOM 1594 C CA . ILE A 1 205 ? -0.414 8.240 3.487 1.00 94.44 205 ILE A CA 1
ATOM 1595 C C . ILE A 1 205 ? -1.729 8.132 2.725 1.00 94.44 205 ILE A C 1
ATOM 1597 O O . ILE A 1 205 ? -1.777 7.452 1.702 1.00 94.44 205 ILE A O 1
ATOM 1601 N N . ILE A 1 206 ? -2.779 8.810 3.192 1.00 94.69 206 ILE A N 1
ATOM 1602 C CA . ILE A 1 206 ? -4.105 8.774 2.568 1.00 94.69 206 ILE A CA 1
ATOM 1603 C C . ILE A 1 206 ? -4.046 9.339 1.147 1.00 94.69 206 ILE A C 1
ATOM 1605 O O . ILE A 1 206 ? -4.575 8.722 0.221 1.00 94.69 206 ILE A O 1
ATOM 1609 N N . LEU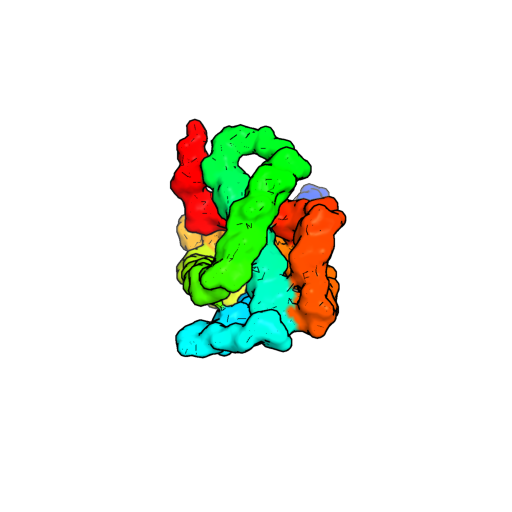 A 1 207 ? -3.349 10.458 0.936 1.00 93.00 207 LEU A N 1
ATOM 1610 C CA . LEU A 1 207 ? -3.177 11.042 -0.395 1.00 93.00 207 LEU A CA 1
ATOM 1611 C C . LEU A 1 207 ? -2.377 10.118 -1.325 1.00 93.00 207 LEU A C 1
ATOM 1613 O O . LEU A 1 207 ? -2.795 9.871 -2.454 1.00 93.00 207 LEU A O 1
ATOM 1617 N N . ALA A 1 208 ? -1.280 9.524 -0.846 1.00 93.12 208 ALA A N 1
ATOM 1618 C CA . ALA A 1 208 ? -0.505 8.584 -1.656 1.00 93.12 208 ALA A CA 1
ATOM 1619 C C . ALA A 1 208 ? -1.302 7.305 -1.991 1.00 93.12 208 ALA A C 1
ATOM 1621 O O . ALA A 1 208 ? -1.258 6.811 -3.120 1.00 93.12 208 ALA A O 1
ATOM 1622 N N . ALA A 1 209 ? -2.075 6.781 -1.036 1.00 93.94 209 ALA A N 1
ATOM 1623 C CA . ALA A 1 209 ? -2.965 5.644 -1.253 1.00 93.94 209 ALA A CA 1
ATOM 1624 C C . ALA A 1 209 ? -4.097 5.983 -2.238 1.00 93.94 209 ALA A C 1
ATOM 1626 O O . ALA A 1 209 ? -4.455 5.147 -3.068 1.00 93.94 209 ALA A O 1
ATOM 1627 N N . THR A 1 210 ? -4.617 7.213 -2.195 1.00 92.62 210 THR A N 1
ATOM 1628 C CA . THR A 1 210 ? -5.630 7.719 -3.133 1.00 92.62 210 THR A CA 1
ATOM 1629 C C . THR A 1 210 ? -5.128 7.629 -4.573 1.00 92.62 210 THR A C 1
ATOM 1631 O O . THR A 1 210 ? -5.820 7.094 -5.445 1.00 92.62 210 THR A O 1
ATOM 1634 N N . ASP A 1 211 ? -3.902 8.087 -4.827 1.00 91.12 211 ASP A N 1
ATOM 1635 C CA . ASP A 1 211 ? -3.300 8.039 -6.161 1.00 91.12 211 ASP A CA 1
ATOM 1636 C C . ASP A 1 211 ? -3.078 6.601 -6.643 1.00 91.12 211 ASP A C 1
ATOM 1638 O O . ASP A 1 211 ? -3.369 6.276 -7.800 1.00 91.12 211 ASP A O 1
ATOM 1642 N N . ALA A 1 212 ? -2.648 5.703 -5.751 1.00 92.38 212 ALA A N 1
ATOM 1643 C CA . ALA A 1 212 ? -2.531 4.283 -6.073 1.00 92.38 212 ALA A CA 1
ATOM 1644 C C . ALA A 1 212 ? -3.897 3.675 -6.434 1.00 92.38 212 ALA A C 1
ATOM 1646 O O . ALA A 1 212 ? -4.028 2.984 -7.447 1.00 92.38 212 ALA A O 1
ATOM 1647 N N . LEU A 1 213 ? -4.943 3.972 -5.657 1.00 92.12 213 LEU A N 1
ATOM 1648 C CA . LEU A 1 213 ? -6.294 3.454 -5.880 1.00 92.12 213 LEU A CA 1
ATOM 1649 C C . LEU A 1 213 ? -6.900 3.934 -7.203 1.00 92.12 213 LEU A C 1
ATOM 1651 O O . LEU A 1 213 ? -7.573 3.146 -7.869 1.00 92.12 213 LEU A O 1
ATOM 1655 N N . ARG A 1 214 ? -6.611 5.164 -7.643 1.00 89.94 214 ARG A N 1
ATOM 1656 C CA . ARG A 1 214 ? -7.025 5.668 -8.967 1.00 89.94 214 ARG A CA 1
ATOM 1657 C C . ARG A 1 214 ? -6.428 4.861 -10.120 1.00 89.94 214 ARG A C 1
ATOM 1659 O O . ARG A 1 214 ? -7.106 4.623 -11.118 1.00 89.94 214 ARG A O 1
ATOM 1666 N N . LEU A 1 215 ? -5.185 4.394 -9.982 1.00 89.44 215 LEU A N 1
ATOM 1667 C CA . LEU A 1 215 ? -4.547 3.533 -10.985 1.00 89.44 215 LEU A CA 1
ATOM 1668 C C . LEU A 1 215 ? -5.031 2.080 -10.910 1.00 89.44 215 LEU A C 1
ATOM 1670 O O . LEU A 1 215 ? -5.173 1.416 -11.940 1.00 89.44 215 LEU A O 1
ATOM 1674 N N . ILE A 1 216 ? -5.318 1.580 -9.706 1.00 88.62 216 ILE A N 1
ATOM 1675 C CA . ILE A 1 216 ? -5.880 0.236 -9.510 1.00 88.62 216 ILE A CA 1
ATOM 1676 C C . ILE A 1 216 ? -7.294 0.154 -10.096 1.00 88.62 216 ILE A C 1
ATOM 1678 O O . ILE A 1 216 ? -7.628 -0.834 -10.766 1.00 88.62 216 ILE A O 1
ATOM 1682 N N . TYR A 1 217 ? -8.094 1.205 -9.899 1.00 86.38 217 TYR A N 1
ATOM 1683 C CA . TYR A 1 217 ? -9.484 1.311 -10.327 1.00 86.38 217 TYR A CA 1
ATOM 1684 C C . TYR A 1 217 ? -9.686 2.497 -11.289 1.00 86.38 217 TYR A C 1
ATOM 1686 O O . TYR A 1 217 ? -10.302 3.491 -10.913 1.00 86.38 217 TYR A O 1
ATOM 1694 N N . PRO A 1 218 ? -9.271 2.390 -12.569 1.00 77.12 218 PRO A N 1
ATOM 1695 C CA . PRO A 1 218 ? -9.361 3.496 -13.533 1.00 77.12 218 PRO A CA 1
ATOM 1696 C C . PRO A 1 218 ? -10.779 4.040 -13.746 1.00 77.12 218 PRO A C 1
ATOM 1698 O O . PRO A 1 218 ? -10.959 5.182 -14.154 1.00 77.12 218 PRO A O 1
ATOM 1701 N N . ASN A 1 219 ? -11.806 3.233 -13.458 1.00 77.62 219 ASN A N 1
ATOM 1702 C CA . ASN A 1 219 ? -13.202 3.664 -13.527 1.00 77.62 219 ASN A CA 1
ATOM 1703 C C . ASN A 1 219 ? -13.571 4.709 -12.459 1.00 77.62 219 ASN A C 1
ATOM 1705 O O . ASN A 1 219 ? -14.614 5.334 -12.601 1.00 77.62 219 ASN A O 1
ATOM 1709 N N . TYR A 1 220 ? -12.753 4.903 -11.420 1.00 75.69 220 TYR A N 1
ATOM 1710 C CA . TYR A 1 220 ? -12.964 5.945 -10.412 1.00 75.69 220 TYR A CA 1
ATOM 1711 C C . TYR A 1 220 ? -12.719 7.353 -10.964 1.00 75.69 220 TYR A C 1
ATOM 1713 O O . TYR A 1 220 ? -13.336 8.301 -10.504 1.00 75.69 220 TYR A O 1
ATOM 1721 N N . VAL A 1 221 ? -11.866 7.479 -11.985 1.00 61.03 221 VAL A N 1
ATOM 1722 C CA . VAL A 1 221 ? -11.50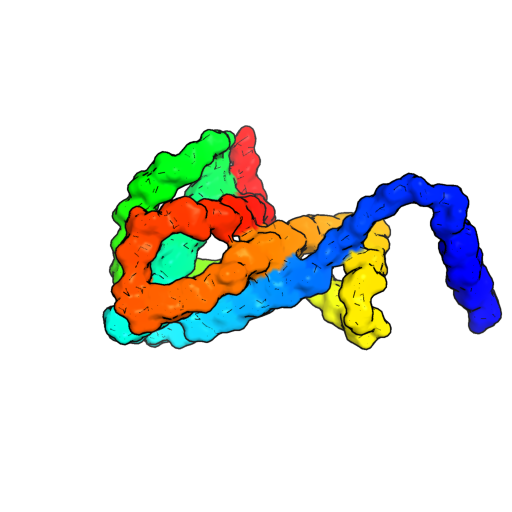3 8.760 -12.616 1.00 61.03 221 VAL A CA 1
ATOM 1723 C C . VAL A 1 221 ? -12.376 9.037 -13.848 1.00 61.03 221 VAL A C 1
ATOM 1725 O O . VAL A 1 221 ? -12.017 9.844 -14.695 1.00 61.03 221 VAL A O 1
ATOM 1728 N N . LYS A 1 222 ? -13.522 8.354 -14.003 1.00 53.66 222 LYS A N 1
ATOM 1729 C CA . LYS A 1 222 ? -14.511 8.696 -15.040 1.00 53.66 222 LYS A CA 1
ATOM 1730 C C . LYS A 1 222 ? -15.345 9.886 -14.578 1.00 53.66 222 LYS A C 1
ATOM 1732 O O . LYS A 1 222 ? -16.525 9.764 -14.258 1.00 53.66 222 LYS A O 1
ATOM 1737 N N . CYS A 1 223 ? -14.646 11.002 -14.553 1.00 53.78 223 CYS A N 1
ATOM 1738 C CA . CYS A 1 223 ? -15.108 12.366 -14.509 1.00 53.78 223 CYS A CA 1
ATOM 1739 C C . CYS A 1 223 ? -14.643 12.961 -15.853 1.00 53.78 223 CYS A C 1
ATOM 1741 O O . CYS A 1 223 ? -15.462 13.631 -16.500 1.00 53.78 223 CYS A O 1
#

Sequence (223 aa):
MILLLLLAVTLLANASAGVTRLKAAPSYVQAHRETKNTVEILEENILSMDGHIPPLNDSRRSYAEITHVIFDIANLMARSCVTLDYDKIYQEEVNEALPEALANPQKVVDTAKKLVKTLHDKTQTMQKLIHDVTKVVPDDIVANELIDVIVTNDPVKYKVEANLLLVAGAAATKYNEKKNVFHDVAKTMESNRYIIKGAKDLETIILAATDALRLIYPNYVKC

pLDDT: mean 87.64, std 15.91, range [35.16, 98.19]

Organism: Arctia plantaginis (NCBI:txid874455)
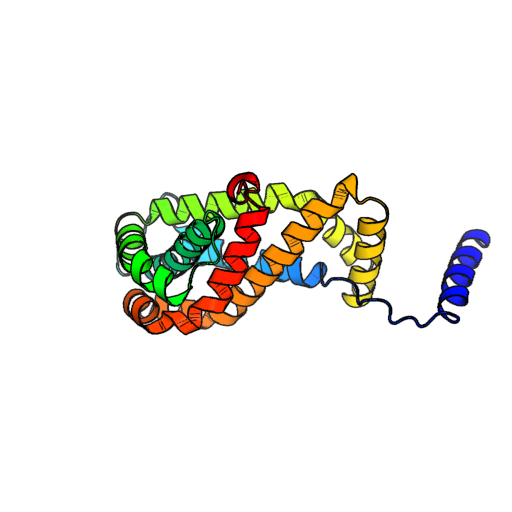
Radius of gyration: 20.72 Å; chains: 1; bounding box: 53×36×56 Å